Protein AF-A0AAN9AJT4-F1 (afdb_monomer_lite)

Secondary structure (DSSP, 8-state):
----------------------TT-------SBPPP----------GGGGEEEEES--TT--HHHHHHHHTTTS-EEEEEEEEETTTTEEEEEEEEEESSHHHHHHHHHS-TTTSEETTEE-EEEETTGGGS-----PPPPPPP--------------GGGS--HHHHHHHHHTS-HHHHHHHTTT-HHHHHHHHHHHHH--EEE--S-BTTB---HHHHHHHHHHHTT---EEE-GGGGGG--TTHHHHHHHH-TT--EEE-TTS--BHHHHHHHHHH-TT--EEE-TT-TB--HHHHHHHHHH-TT--EEE-TT-TT--STTTTS--

pLDDT: mean 72.83, std 23.42, range [24.55, 97.88]

Foldseek 3Di:
DDDDDDDDDDDDDDDDPDDDDDPPPDDDDDALKDDFDDDDDDDDDDQQLQKKKKAQADFVDGQVLVCVLLVVLAAWRIKHFDAPPLVRTTPRIIMTGHPDSSSLVSVVPDDQVSCDDPNTRMDIDGPPPPPPDDDDDDDDDDDDDDDDDDDDDPPPDPPVPDDDLVSLLVVLVPDAPVVLVVQLVVDPSSVVSSLVNLCQDQEDENPDADPSHACELVNLLVSLQSNQLNYAYYACQVRQVRYAQCNLLSCQVSHLNYAEYENANHCHALVSLLNNLQRNQNHAYYAHELNQHDEPSSVVSNCVRNVNHNYYHHHNHPRHPCPNVPPDD

InterPro domains:
  IPR000504 RNA recognition motif domain [PF00076] (52-109)
  IPR000504 RNA recognition motif domain [PS50102] (50-129)
  IPR000504 RNA recognition motif domain [SM00360] (51-125)
  IPR001810 F-box domain [PF12937] (171-200)
  IPR012677 Nucleotide-binding alpha-beta plait domain superfamily [G3DSA:3.30.70.330] (37-135)
  IPR032675 Leucine-rich repeat domain superfamily [G3DSA:3.80.10.10] (160-328)
  IPR035979 RNA-binding domain superfamily [SSF54928] (34-134)
  IPR036047 F-box-like domain superfamily [SSF81383] (152-201)
  IPR052462 SRA stem-loop-interacting RNA-binding protein/Glycine-rich RNA-binding-like [PTHR48027] (42-151)

Organism: NCBI:txid31220

Sequence (329 aa):
MAATEKEGGLETTQAIYGSSVDPWDHAGGEEGGGQRVESAEDQGDDLSSRKLFVGNIGYRQNWRDLKDFFSKFGKVAYTQVVFDHLKKRSKGFGFVEFAAKEGADKCRIAPPEELVLHGRKLRLNYANESEKSTFKIHPPVPDLSSGKETSDEQTGGDKSAMLTMDEWRIIFSYLTIPELVRVERVCRKWRETALQLWKERRDLTCRGFSFKNLLTDKVLMSLLNRCCGSLRSLNLFTVSQVLTEYSMTIVGHHCPGLVKLDMSGVAATNIGLRDLSSHAKGLKWITLQRCRHVAEKGLWWLFKNCQQLEHVDFAENFAVTGKASLVVF

Radius of gyration: 28.72 Å; chains: 1; bounding box: 67×64×101 Å

Structure (mmCIF, N/CA/C/O backbone):
data_AF-A0AAN9AJT4-F1
#
_entry.id   AF-A0AAN9AJT4-F1
#
loop_
_atom_site.group_PDB
_atom_site.id
_atom_site.type_symbol
_atom_site.label_atom_id
_atom_site.label_alt_id
_atom_site.label_comp_id
_atom_site.label_asym_id
_atom_site.label_entity_id
_atom_site.label_seq_id
_atom_site.pdbx_PDB_ins_code
_atom_site.Cartn_x
_atom_site.Cartn_y
_atom_site.Cartn_z
_atom_site.occupancy
_atom_site.B_iso_or_equiv
_atom_site.auth_seq_id
_atom_site.auth_comp_id
_atom_site.auth_asym_id
_atom_site.auth_atom_id
_atom_site.pdbx_PDB_model_num
ATOM 1 N N . MET A 1 1 ? 6.753 37.216 58.309 1.00 41.81 1 MET A N 1
ATOM 2 C CA . MET A 1 1 ? 7.467 35.942 58.087 1.00 41.81 1 MET A CA 1
ATOM 3 C C . MET A 1 1 ? 7.117 35.463 56.693 1.00 41.81 1 MET A C 1
ATOM 5 O O . MET A 1 1 ? 5.996 35.032 56.473 1.00 41.81 1 MET A O 1
ATOM 9 N N . ALA A 1 2 ? 8.040 35.669 55.758 1.00 36.44 2 ALA A N 1
ATOM 10 C CA . ALA A 1 2 ? 7.965 35.227 54.373 1.00 36.44 2 ALA A CA 1
ATOM 11 C C . ALA A 1 2 ? 8.987 34.096 54.189 1.00 36.44 2 ALA A C 1
ATOM 13 O O . ALA A 1 2 ? 10.103 34.213 54.692 1.00 36.44 2 ALA A O 1
ATOM 14 N N . ALA A 1 3 ? 8.599 33.021 53.506 1.00 35.94 3 ALA A N 1
ATOM 15 C CA . ALA A 1 3 ? 9.469 31.921 53.089 1.00 35.94 3 ALA A CA 1
ATOM 16 C C . ALA A 1 3 ? 8.973 31.473 51.701 1.00 35.94 3 ALA A C 1
ATOM 18 O O . ALA A 1 3 ? 7.901 30.890 51.591 1.00 35.94 3 ALA A O 1
ATOM 19 N N . THR A 1 4 ? 9.500 32.088 50.639 1.00 37.06 4 THR A N 1
ATOM 20 C CA . THR A 1 4 ? 10.541 31.552 49.733 1.00 37.06 4 THR A CA 1
ATOM 21 C C . THR A 1 4 ? 10.060 30.393 48.862 1.00 37.06 4 THR A C 1
ATOM 23 O O . THR A 1 4 ? 10.074 29.235 49.276 1.00 37.06 4 THR A O 1
ATOM 26 N N . GLU A 1 5 ? 9.692 30.755 47.632 1.00 36.09 5 GLU A N 1
ATOM 27 C CA . GLU A 1 5 ? 9.560 29.898 46.454 1.00 36.09 5 GLU A CA 1
ATOM 28 C C . GLU A 1 5 ? 10.899 29.227 46.105 1.00 36.09 5 GLU A C 1
ATOM 30 O O . GLU A 1 5 ? 11.965 29.842 46.204 1.00 36.09 5 GLU A O 1
ATOM 35 N N . LYS A 1 6 ? 10.840 27.971 45.653 1.00 34.19 6 LYS A N 1
ATOM 36 C CA . LYS A 1 6 ? 11.905 27.343 44.868 1.00 34.19 6 LYS A CA 1
ATOM 37 C C . LYS A 1 6 ? 11.306 26.656 43.650 1.00 34.19 6 LYS A C 1
ATOM 39 O O . LYS A 1 6 ? 10.463 25.770 43.773 1.00 34.19 6 LYS A O 1
ATOM 44 N N . GLU A 1 7 ? 11.794 27.099 42.500 1.00 34.22 7 GLU A N 1
ATOM 45 C CA . GLU A 1 7 ? 11.654 26.493 41.184 1.00 34.22 7 GLU A CA 1
ATOM 46 C C . GLU A 1 7 ? 12.205 25.056 41.179 1.00 34.22 7 GLU A C 1
ATOM 48 O O . GLU A 1 7 ? 13.245 24.770 41.778 1.00 34.22 7 GLU A O 1
ATOM 53 N N . GLY A 1 8 ? 11.508 24.160 40.480 1.00 30.12 8 GLY A N 1
ATOM 54 C CA . GLY A 1 8 ? 11.937 22.794 40.182 1.00 30.12 8 GLY A CA 1
ATOM 55 C C . GLY A 1 8 ? 11.871 22.586 38.676 1.00 30.12 8 GLY A C 1
ATOM 56 O O . GLY A 1 8 ? 10.784 22.579 38.103 1.00 30.12 8 GLY A O 1
ATOM 57 N N . GLY A 1 9 ? 13.044 22.513 38.052 1.00 27.70 9 GLY A N 1
ATOM 58 C CA . GLY A 1 9 ? 13.247 22.536 36.610 1.00 27.70 9 GLY A CA 1
ATOM 59 C C . GLY A 1 9 ? 12.881 21.238 35.894 1.00 27.70 9 GLY A C 1
ATOM 60 O O . GLY A 1 9 ? 12.763 20.168 36.489 1.00 27.70 9 GLY A O 1
ATOM 61 N N . LEU A 1 10 ? 12.728 21.374 34.576 1.00 30.64 10 LEU A N 1
ATOM 62 C CA . LEU A 1 10 ? 12.659 20.276 33.623 1.00 30.64 10 LEU A CA 1
ATOM 63 C C . LEU A 1 10 ? 13.942 19.438 33.689 1.00 30.64 10 LEU A C 1
ATOM 65 O O . LEU A 1 10 ? 15.016 19.940 33.365 1.00 30.64 10 LEU A O 1
ATOM 69 N N . GLU A 1 11 ? 13.807 18.147 33.987 1.00 28.52 11 GLU A N 1
ATOM 70 C CA . GLU A 1 11 ? 14.824 17.149 33.664 1.00 28.52 11 GLU A CA 1
ATOM 71 C C . GLU A 1 11 ? 14.338 16.243 32.527 1.00 28.52 11 GLU A C 1
ATOM 73 O O . GLU A 1 11 ? 13.359 15.501 32.606 1.00 28.52 11 GLU A O 1
ATOM 78 N N . THR A 1 12 ? 15.068 16.371 31.425 1.00 30.61 12 THR A N 1
ATOM 79 C CA . THR A 1 12 ? 15.153 15.506 30.254 1.00 30.61 12 THR A CA 1
ATOM 80 C C . THR A 1 12 ? 15.291 14.026 30.611 1.00 30.61 12 THR A C 1
ATOM 82 O O . THR A 1 12 ? 16.282 13.621 31.210 1.00 30.61 12 THR A O 1
ATOM 85 N N . THR A 1 13 ? 14.372 13.195 30.118 1.00 29.19 13 THR A N 1
ATOM 86 C CA . THR A 1 13 ? 14.559 11.740 29.998 1.00 29.19 13 THR A CA 1
ATOM 87 C C . THR A 1 13 ? 14.792 11.368 28.533 1.00 29.19 13 THR A C 1
ATOM 89 O O . THR A 1 13 ? 13.901 10.950 27.798 1.00 29.19 13 THR A O 1
ATOM 92 N N . GLN A 1 14 ? 16.039 11.556 28.098 1.00 27.64 14 GLN A N 1
ATOM 93 C CA . GLN A 1 14 ? 16.658 10.706 27.080 1.00 27.64 14 GLN A CA 1
ATOM 94 C C . GLN A 1 14 ? 17.127 9.404 27.755 1.00 27.64 14 GLN A C 1
ATOM 96 O O . GLN A 1 14 ? 17.499 9.427 28.923 1.00 27.64 14 GLN A O 1
ATOM 101 N N . ALA A 1 15 ? 17.161 8.319 26.972 1.00 28.69 15 ALA A N 1
ATOM 102 C CA . ALA A 1 15 ? 17.673 6.973 27.280 1.00 28.69 15 ALA A CA 1
ATOM 103 C C . ALA A 1 15 ? 16.659 5.924 27.782 1.00 28.69 15 ALA A C 1
ATOM 105 O O . ALA A 1 15 ? 16.678 5.554 28.946 1.00 28.69 15 ALA A O 1
ATOM 106 N N . ILE A 1 16 ? 15.888 5.335 26.853 1.00 27.61 16 ILE A N 1
ATOM 107 C CA . ILE A 1 16 ? 15.613 3.881 26.834 1.00 27.61 16 ILE A CA 1
ATOM 108 C C . ILE A 1 16 ? 15.574 3.412 25.363 1.00 27.61 16 ILE A C 1
ATOM 110 O O . ILE A 1 16 ? 14.516 3.289 24.757 1.00 27.61 16 ILE A O 1
ATOM 114 N N . TYR A 1 17 ? 16.745 3.178 24.768 1.00 25.83 17 TYR A N 1
ATOM 115 C CA . TYR A 1 17 ? 16.919 2.2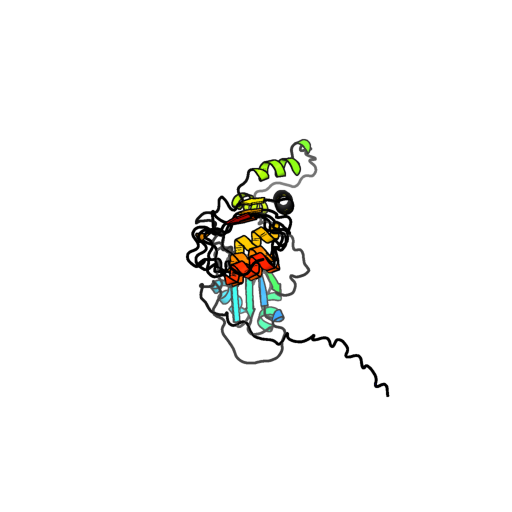47 23.644 1.00 25.83 17 TYR A CA 1
ATOM 116 C C . TYR A 1 17 ? 18.056 1.307 24.043 1.00 25.83 17 TYR A C 1
ATOM 118 O O . TYR A 1 17 ? 19.226 1.540 23.750 1.00 25.83 17 TYR A O 1
ATOM 126 N N . GLY A 1 18 ? 17.695 0.289 24.823 1.00 24.55 18 GLY A N 1
ATOM 127 C CA . GLY A 1 18 ? 18.547 -0.848 25.133 1.00 24.55 18 GLY A CA 1
ATOM 128 C C . GLY A 1 18 ? 18.237 -1.980 24.163 1.00 24.55 18 GLY A C 1
ATOM 129 O O . GLY A 1 18 ? 17.088 -2.397 24.051 1.00 24.55 18 GLY A O 1
ATOM 130 N N . SER A 1 19 ? 19.276 -2.430 23.464 1.00 33.03 19 SER A N 1
ATOM 131 C CA . SER A 1 19 ? 19.373 -3.665 22.681 1.00 33.03 19 SER A CA 1
ATOM 132 C C . SER A 1 19 ? 18.453 -4.787 23.185 1.00 33.03 19 SER A C 1
ATOM 134 O O . SER A 1 19 ? 18.701 -5.361 24.246 1.00 33.03 19 SER A O 1
ATOM 136 N N . SER A 1 20 ? 17.441 -5.151 22.395 1.00 26.20 20 SER A N 1
ATOM 137 C CA . SER A 1 20 ? 16.697 -6.397 22.559 1.00 26.20 20 SER A CA 1
ATOM 138 C C . SER A 1 20 ? 16.475 -7.021 21.186 1.00 26.20 20 SER A C 1
ATOM 140 O O . SER A 1 20 ? 15.989 -6.380 20.261 1.00 26.20 20 SER A O 1
ATOM 142 N N . VAL A 1 21 ? 16.953 -8.250 21.077 1.00 29.67 21 VAL A N 1
ATOM 143 C CA . VAL A 1 21 ? 16.944 -9.140 19.920 1.00 29.67 21 VAL A CA 1
ATOM 144 C C . VAL A 1 21 ? 15.495 -9.464 19.541 1.00 29.67 21 VAL A C 1
ATOM 146 O O . VAL A 1 21 ? 14.728 -9.899 20.399 1.00 29.67 21 VAL A O 1
ATOM 149 N N . ASP A 1 22 ? 15.119 -9.254 18.277 1.00 27.53 22 ASP A N 1
ATOM 150 C CA . ASP A 1 22 ? 13.767 -9.520 17.771 1.00 27.53 22 ASP A CA 1
ATOM 151 C C . ASP A 1 22 ? 13.456 -11.042 17.743 1.00 27.53 22 ASP A C 1
ATOM 153 O O . ASP A 1 22 ? 14.153 -11.789 17.054 1.00 27.53 22 ASP A O 1
ATOM 157 N N . PRO A 1 23 ? 12.404 -11.540 18.430 1.00 28.39 23 PRO A N 1
ATOM 158 C CA . PRO A 1 23 ? 12.129 -12.982 18.583 1.00 28.39 23 PRO A CA 1
ATOM 159 C C . PRO A 1 23 ? 11.446 -13.713 17.403 1.00 28.39 23 PRO A C 1
ATOM 161 O O . PRO A 1 23 ? 10.742 -14.693 17.640 1.00 28.39 23 PRO A O 1
ATOM 164 N N . TRP A 1 24 ? 11.601 -13.276 16.147 1.00 32.53 24 TRP A N 1
ATOM 165 C CA . TRP A 1 24 ? 10.845 -13.851 15.008 1.00 32.53 24 TRP A CA 1
ATOM 166 C C . TRP A 1 24 ? 11.691 -14.402 13.859 1.00 32.53 24 TRP A C 1
ATOM 168 O O . TRP A 1 24 ? 11.183 -14.612 12.754 1.00 32.53 24 TRP A O 1
ATOM 178 N N . ASP A 1 25 ? 12.944 -14.751 14.129 1.00 29.27 25 ASP A N 1
ATOM 179 C CA . ASP A 1 25 ? 13.595 -15.779 13.331 1.00 29.27 25 ASP A CA 1
ATOM 180 C C . ASP A 1 25 ? 12.980 -17.129 13.722 1.00 29.27 25 ASP A C 1
ATOM 182 O O . ASP A 1 25 ? 13.339 -17.694 14.747 1.00 29.27 25 ASP A O 1
ATOM 186 N N . HIS A 1 26 ? 12.046 -17.618 12.895 1.00 32.62 26 HIS A N 1
ATOM 187 C CA . HIS A 1 26 ? 11.813 -19.025 12.499 1.00 32.62 26 HIS A CA 1
ATOM 188 C C . HIS A 1 26 ? 10.322 -19.303 12.231 1.00 32.62 26 HIS A C 1
ATOM 190 O O . HIS A 1 26 ? 9.587 -19.771 13.096 1.00 32.62 26 HIS A O 1
ATOM 196 N N . ALA A 1 27 ? 9.890 -19.100 10.980 1.00 27.09 27 ALA A N 1
ATOM 197 C CA . ALA A 1 27 ? 8.729 -19.796 10.413 1.00 27.09 27 ALA A CA 1
ATOM 198 C C . ALA A 1 27 ? 8.835 -19.924 8.876 1.00 27.09 27 ALA A C 1
ATOM 200 O O . ALA A 1 27 ? 8.221 -19.182 8.116 1.00 27.09 27 ALA A O 1
ATOM 201 N N . GLY A 1 28 ? 9.679 -20.872 8.455 1.00 29.39 28 GLY A N 1
ATOM 202 C CA . GLY A 1 28 ? 9.520 -21.791 7.317 1.00 29.39 28 GLY A CA 1
ATOM 203 C C . GLY A 1 28 ? 8.945 -21.311 5.977 1.00 29.39 28 GLY A C 1
ATOM 204 O O . GLY A 1 28 ? 7.737 -21.335 5.761 1.00 29.39 28 GLY A O 1
ATOM 205 N N . GLY A 1 29 ? 9.836 -21.103 5.004 1.00 26.70 29 GLY A N 1
ATOM 206 C CA . GLY A 1 29 ? 9.567 -21.300 3.578 1.00 26.70 29 GLY A CA 1
ATOM 207 C C . GLY A 1 29 ? 10.873 -21.674 2.881 1.00 26.70 29 GLY A C 1
ATOM 208 O O . GLY A 1 29 ? 11.806 -20.884 2.917 1.00 26.70 29 GLY A O 1
ATOM 209 N N . GLU A 1 30 ? 10.968 -22.885 2.324 1.00 34.78 30 GLU A N 1
ATOM 210 C CA . GLU A 1 30 ? 12.201 -23.485 1.787 1.00 34.78 30 GLU A CA 1
ATOM 211 C C . GLU A 1 30 ? 12.974 -22.540 0.847 1.00 34.78 30 GLU A C 1
ATOM 213 O O . GLU A 1 30 ? 12.620 -22.330 -0.318 1.00 34.78 30 GLU A O 1
ATOM 218 N N . GLU A 1 31 ? 14.054 -21.962 1.371 1.00 37.94 31 GLU A N 1
ATOM 219 C CA . GLU A 1 31 ? 14.975 -21.113 0.631 1.00 37.94 31 GLU A CA 1
ATOM 220 C C . GLU A 1 31 ? 15.926 -21.970 -0.210 1.00 37.94 31 GLU A C 1
ATOM 222 O O . GLU A 1 31 ? 16.517 -22.938 0.263 1.00 37.94 31 GLU A O 1
ATOM 227 N N . GLY A 1 32 ? 16.141 -21.581 -1.469 1.00 45.41 32 GLY A N 1
ATOM 228 C CA . GLY A 1 32 ? 17.133 -22.183 -2.370 1.00 45.41 32 GLY A CA 1
ATOM 229 C C . GLY A 1 32 ? 18.590 -21.855 -2.008 1.00 45.41 32 GLY A C 1
ATOM 230 O O . GLY A 1 32 ? 19.392 -21.605 -2.910 1.00 45.41 32 GLY A O 1
ATOM 231 N N . GLY A 1 33 ? 18.916 -21.801 -0.715 1.00 45.75 33 GLY A N 1
ATOM 232 C CA . GLY A 1 33 ? 20.265 -21.662 -0.175 1.00 45.75 33 GLY A CA 1
ATOM 233 C C . GLY A 1 33 ? 20.829 -23.019 0.246 1.00 45.75 33 GLY A C 1
ATOM 234 O O . GLY A 1 33 ? 20.095 -23.906 0.678 1.00 45.75 33 GLY A O 1
ATOM 235 N N . GLY A 1 34 ? 22.140 -23.205 0.099 1.00 50.44 34 GLY A N 1
ATOM 236 C CA . GLY A 1 34 ? 22.805 -24.389 0.640 1.00 50.44 34 GLY A CA 1
ATOM 237 C C . GLY A 1 34 ? 22.852 -24.357 2.168 1.00 50.44 34 GLY A C 1
ATOM 238 O O . GLY A 1 34 ? 23.024 -23.293 2.759 1.00 50.44 34 GLY A O 1
ATOM 239 N N . GLN A 1 35 ? 22.736 -25.522 2.807 1.00 45.81 35 GLN A N 1
ATOM 240 C CA . GLN A 1 35 ? 22.856 -25.664 4.261 1.00 45.81 35 GLN A CA 1
ATOM 241 C C . GLN A 1 35 ? 24.218 -25.130 4.737 1.00 45.81 35 GLN A C 1
ATOM 243 O O . GLN A 1 35 ? 25.265 -25.580 4.256 1.00 45.81 35 GLN A O 1
ATOM 248 N N . ARG A 1 36 ? 24.186 -24.148 5.648 1.00 51.38 36 ARG A N 1
ATOM 249 C CA . ARG A 1 36 ? 25.376 -23.524 6.237 1.00 51.38 36 ARG A CA 1
ATOM 250 C C . ARG A 1 36 ? 26.092 -24.560 7.095 1.00 51.38 36 ARG A C 1
ATOM 252 O O . ARG A 1 36 ? 25.504 -25.104 8.024 1.00 51.38 36 ARG A O 1
ATOM 259 N N . VAL A 1 37 ? 27.342 -24.859 6.756 1.00 51.50 37 VAL A N 1
ATOM 260 C CA . VAL A 1 37 ? 28.162 -25.791 7.537 1.00 51.50 37 VAL A CA 1
ATOM 261 C C . VAL A 1 37 ? 28.969 -24.965 8.526 1.00 51.50 37 VAL A C 1
ATOM 263 O O . VAL A 1 37 ? 29.890 -24.253 8.128 1.00 51.50 37 VAL A O 1
ATOM 266 N N . GLU A 1 38 ? 28.610 -25.034 9.804 1.00 41.69 38 GLU A N 1
ATOM 267 C CA . GLU A 1 38 ? 29.399 -24.424 10.871 1.00 41.69 38 GLU A CA 1
ATOM 268 C C . GLU A 1 38 ? 30.729 -25.173 10.992 1.00 41.69 38 GLU A C 1
ATOM 270 O O . GLU A 1 38 ? 30.787 -26.401 11.055 1.00 41.69 38 GLU A O 1
ATOM 275 N N . SER A 1 39 ? 31.833 -24.440 10.927 1.00 41.28 39 SER A N 1
ATOM 276 C CA . SER A 1 39 ? 33.156 -24.948 11.273 1.00 41.28 39 SER A CA 1
ATOM 277 C C . SER A 1 39 ? 33.729 -24.006 12.312 1.00 41.28 39 SER A C 1
ATOM 279 O O . SER A 1 39 ? 33.694 -22.792 12.124 1.00 41.28 39 SER A O 1
ATOM 281 N N . ALA A 1 40 ? 34.159 -24.600 13.420 1.00 43.78 40 ALA A N 1
ATOM 282 C CA . ALA A 1 40 ? 34.750 -23.924 14.556 1.00 43.78 40 ALA A CA 1
ATOM 283 C C . ALA A 1 40 ? 36.145 -23.378 14.216 1.00 43.78 40 ALA A C 1
ATOM 285 O O . ALA A 1 40 ? 36.814 -23.913 13.332 1.00 43.78 40 ALA A O 1
ATOM 286 N N . GLU A 1 41 ? 36.535 -22.366 14.995 1.00 37.09 41 GLU A N 1
ATOM 287 C CA . GLU A 1 41 ? 37.819 -21.648 15.023 1.00 37.09 41 GLU A CA 1
ATOM 288 C C . GLU A 1 41 ? 37.932 -20.429 14.084 1.00 37.09 41 GLU A C 1
ATOM 290 O O . GLU A 1 41 ? 38.291 -20.510 12.916 1.00 37.09 41 GLU A O 1
ATOM 295 N N . ASP A 1 42 ? 37.630 -19.268 14.675 1.00 36.69 42 ASP A N 1
ATOM 296 C CA . ASP A 1 42 ? 38.617 -18.227 15.009 1.00 36.69 42 ASP A CA 1
ATOM 297 C C . ASP A 1 42 ? 38.327 -16.797 14.507 1.00 36.69 42 ASP A C 1
ATOM 299 O O . ASP A 1 42 ? 37.857 -16.550 13.398 1.00 36.69 42 ASP A O 1
ATOM 303 N N . GLN A 1 43 ? 38.584 -15.893 15.456 1.00 39.97 43 GLN A N 1
ATOM 304 C CA . GLN A 1 43 ? 38.884 -14.464 15.421 1.00 39.97 43 GLN A CA 1
ATOM 305 C C . GLN A 1 43 ? 38.372 -13.588 14.269 1.00 39.97 43 GLN A C 1
ATOM 307 O O . GLN A 1 43 ? 38.784 -13.691 13.123 1.00 39.97 43 GLN A O 1
ATOM 312 N N . GLY A 1 44 ? 37.554 -12.600 14.652 1.00 44.28 44 GLY A N 1
ATOM 313 C CA . GLY A 1 44 ? 37.895 -11.178 14.483 1.00 44.28 44 GLY A CA 1
ATOM 314 C C . GLY A 1 44 ? 38.031 -10.580 13.081 1.00 44.28 44 GLY A C 1
ATOM 315 O O . GLY A 1 44 ? 38.214 -9.371 12.994 1.00 44.28 44 GLY A O 1
ATOM 316 N N . ASP A 1 45 ? 37.895 -11.360 12.013 1.00 43.38 45 ASP A N 1
ATOM 317 C CA . ASP A 1 45 ? 38.152 -10.889 10.659 1.00 43.38 45 ASP A CA 1
ATOM 318 C C . ASP A 1 45 ? 36.856 -10.634 9.888 1.00 43.38 45 ASP A C 1
ATOM 320 O O . ASP A 1 45 ? 35.984 -11.499 9.720 1.00 43.38 45 ASP A O 1
ATOM 324 N N . ASP A 1 46 ? 36.775 -9.393 9.409 1.00 54.03 46 ASP A N 1
ATOM 325 C CA . ASP A 1 46 ? 35.772 -8.812 8.528 1.00 54.03 46 ASP A CA 1
ATOM 326 C C . ASP A 1 46 ? 35.069 -9.862 7.643 1.00 54.03 46 ASP A C 1
ATOM 328 O O . ASP A 1 46 ? 35.635 -10.389 6.674 1.00 54.03 46 ASP A O 1
ATOM 332 N N . LEU A 1 47 ? 33.805 -10.156 7.987 1.00 54.81 47 LEU A N 1
ATOM 333 C CA . LEU A 1 47 ? 32.887 -11.036 7.249 1.00 54.81 47 LEU A CA 1
ATOM 334 C C . LEU A 1 47 ? 32.823 -10.685 5.749 1.00 54.81 47 LEU A C 1
ATOM 336 O O . LEU A 1 47 ? 32.472 -11.540 4.936 1.00 54.81 47 LEU A O 1
ATOM 340 N N . SER A 1 48 ? 33.209 -9.463 5.361 1.00 59.19 48 SER A N 1
ATOM 341 C CA . SER A 1 48 ? 33.247 -9.028 3.967 1.00 59.19 48 SER A CA 1
ATOM 342 C C . SER A 1 48 ? 34.285 -9.723 3.092 1.00 59.19 48 SER A C 1
ATOM 344 O O . SER A 1 48 ? 34.060 -9.922 1.896 1.00 59.19 48 SER A O 1
ATOM 346 N N . SER A 1 49 ? 35.418 -10.114 3.676 1.00 64.44 49 SER A N 1
ATOM 347 C CA . SER A 1 49 ? 36.585 -10.575 2.918 1.00 64.44 49 SER A CA 1
ATOM 348 C C . SER A 1 49 ? 36.467 -12.027 2.443 1.00 64.44 49 SER A C 1
ATOM 350 O O . SER A 1 49 ? 37.225 -12.470 1.583 1.00 64.44 49 SER A O 1
ATOM 352 N N . ARG A 1 50 ? 35.480 -12.762 2.970 1.00 75.81 50 ARG A N 1
ATOM 353 C CA . ARG A 1 50 ? 35.221 -14.183 2.683 1.00 75.81 50 ARG A CA 1
ATOM 354 C C . ARG A 1 50 ? 34.099 -14.414 1.670 1.00 75.81 50 ARG A C 1
ATOM 356 O O . ARG A 1 50 ? 33.911 -15.546 1.218 1.00 75.81 50 ARG A O 1
ATOM 363 N N . LYS A 1 51 ? 33.353 -13.362 1.311 1.00 81.88 51 LYS A N 1
ATOM 364 C CA . LYS A 1 51 ? 32.161 -13.440 0.460 1.00 81.88 51 LYS A CA 1
ATOM 365 C C . LYS A 1 51 ? 32.417 -12.846 -0.923 1.00 81.88 51 LYS A C 1
ATOM 367 O O . LYS A 1 51 ? 32.724 -11.664 -1.075 1.00 81.88 51 LYS A O 1
ATOM 372 N N . LEU A 1 52 ? 32.206 -13.665 -1.945 1.00 82.19 52 LEU A N 1
ATOM 373 C CA . LEU A 1 52 ? 32.323 -13.294 -3.348 1.00 82.19 52 LEU A CA 1
ATOM 374 C C . LEU A 1 52 ? 30.952 -13.210 -4.020 1.00 82.19 52 LEU A C 1
ATOM 376 O O . LEU A 1 52 ? 30.084 -14.067 -3.843 1.00 82.19 52 LEU A O 1
ATOM 380 N N . PHE A 1 53 ? 30.786 -12.182 -4.844 1.00 83.19 53 PHE A N 1
ATOM 381 C CA . PHE A 1 53 ? 29.753 -12.096 -5.863 1.00 83.19 53 PHE A CA 1
ATOM 382 C C . PHE A 1 53 ? 30.196 -12.876 -7.102 1.00 83.19 53 PHE A C 1
ATOM 384 O O . PHE A 1 53 ? 31.288 -12.649 -7.619 1.00 83.19 53 PHE A O 1
ATOM 391 N N . VAL A 1 54 ? 29.324 -13.749 -7.604 1.00 82.06 54 VAL A N 1
ATOM 392 C CA . VAL A 1 54 ? 29.543 -14.565 -8.801 1.00 82.06 54 VAL A CA 1
ATOM 393 C C . VAL A 1 54 ? 28.504 -14.196 -9.857 1.00 82.06 54 VAL A C 1
ATOM 395 O O . VAL A 1 54 ? 27.315 -14.450 -9.687 1.00 82.06 54 VAL A O 1
ATOM 398 N N . GLY A 1 55 ? 28.938 -13.600 -10.964 1.00 78.19 55 GLY A N 1
ATOM 399 C CA . GLY A 1 55 ? 28.105 -13.219 -12.105 1.00 78.19 55 GLY A CA 1
ATOM 400 C C . GLY A 1 55 ? 28.306 -14.112 -13.332 1.00 78.19 55 GLY A C 1
ATOM 401 O O . GLY A 1 55 ? 29.277 -14.860 -13.423 1.00 78.19 55 GLY A O 1
ATOM 402 N N . ASN A 1 56 ? 27.398 -13.984 -14.306 1.00 77.81 56 ASN A N 1
ATOM 403 C CA . ASN A 1 56 ? 27.369 -14.764 -15.555 1.00 77.81 56 ASN A CA 1
ATOM 404 C C . ASN A 1 56 ? 27.176 -16.280 -15.348 1.00 77.81 56 ASN A C 1
ATOM 406 O O . ASN A 1 56 ? 27.635 -17.111 -16.134 1.00 77.81 56 ASN A O 1
ATOM 410 N N . ILE A 1 57 ? 26.458 -16.633 -14.284 1.00 83.25 57 ILE A N 1
ATOM 411 C CA . ILE A 1 57 ? 26.012 -17.997 -14.020 1.00 83.25 57 ILE A CA 1
ATOM 412 C C . ILE A 1 57 ? 24.911 -18.334 -15.030 1.00 83.25 57 ILE A C 1
ATOM 414 O O . ILE A 1 57 ? 24.052 -17.505 -15.343 1.00 83.25 57 ILE A O 1
ATOM 418 N N . GLY A 1 58 ? 24.913 -19.554 -15.561 1.00 72.62 58 GLY A N 1
ATOM 419 C CA . GLY A 1 58 ? 23.829 -19.981 -16.434 1.00 72.62 58 GLY A CA 1
ATOM 420 C C . GLY A 1 58 ? 22.480 -20.056 -15.702 1.00 72.62 58 GLY A C 1
ATOM 421 O O . GLY A 1 58 ? 22.381 -20.204 -14.487 1.00 72.62 58 GLY A O 1
ATOM 422 N N . TYR A 1 59 ? 21.397 -19.970 -16.468 1.00 71.75 59 TYR A N 1
ATOM 423 C CA . TYR A 1 59 ? 20.043 -19.912 -15.913 1.00 71.75 59 TYR A CA 1
ATOM 424 C C . TYR A 1 59 ? 19.528 -21.219 -15.298 1.00 71.75 59 TYR A C 1
ATOM 426 O O . TYR A 1 59 ? 18.492 -21.192 -14.637 1.00 71.75 59 TYR A O 1
ATOM 434 N N . ARG A 1 60 ? 20.200 -22.344 -15.570 1.00 71.00 60 ARG A N 1
ATOM 435 C CA . ARG A 1 60 ? 19.826 -23.688 -15.103 1.00 71.00 60 ARG A CA 1
ATOM 436 C C . ARG A 1 60 ? 20.644 -24.139 -13.889 1.00 71.00 60 ARG A C 1
ATOM 438 O O . ARG A 1 60 ? 20.404 -25.231 -13.398 1.00 71.00 60 ARG A O 1
ATOM 445 N N . GLN A 1 61 ? 21.611 -23.328 -13.471 1.00 74.62 61 GLN A N 1
ATOM 446 C CA . GLN A 1 61 ? 22.580 -23.665 -12.445 1.00 74.62 61 GLN A CA 1
ATOM 447 C C . GLN A 1 61 ? 22.060 -23.259 -11.072 1.00 74.62 61 GLN A C 1
ATOM 449 O O . GLN A 1 61 ? 21.492 -22.175 -10.890 1.00 74.62 61 GLN A O 1
ATOM 454 N N . ASN A 1 62 ? 22.303 -24.137 -10.110 1.00 74.94 62 ASN A N 1
ATOM 455 C CA . ASN A 1 62 ? 21.782 -24.051 -8.760 1.00 74.94 62 ASN A CA 1
ATOM 456 C C . ASN A 1 62 ? 22.926 -23.806 -7.768 1.00 74.94 62 ASN A C 1
ATOM 458 O O . ASN A 1 62 ? 24.106 -23.852 -8.112 1.00 74.94 62 ASN A O 1
ATOM 462 N N . TRP A 1 63 ? 22.579 -23.568 -6.503 1.00 78.19 63 TRP A N 1
ATOM 463 C CA . TRP A 1 63 ? 23.570 -23.391 -5.438 1.00 78.19 63 TRP A CA 1
ATOM 464 C C . TRP A 1 63 ? 24.510 -24.603 -5.296 1.00 78.19 63 TRP A C 1
ATOM 466 O O . TRP A 1 63 ? 25.681 -24.421 -4.984 1.00 78.19 63 TRP A O 1
ATOM 476 N N . ARG A 1 64 ? 24.024 -25.822 -5.589 1.00 80.12 64 ARG A N 1
ATOM 477 C CA . ARG A 1 64 ? 24.826 -27.059 -5.574 1.00 80.12 64 ARG A CA 1
ATOM 478 C C . ARG A 1 64 ? 25.952 -27.016 -6.605 1.00 80.12 64 ARG A C 1
ATOM 480 O O . ARG A 1 64 ? 27.101 -27.201 -6.234 1.00 80.12 64 ARG A O 1
ATOM 487 N N . ASP A 1 65 ? 25.639 -26.639 -7.844 1.00 79.69 65 ASP A N 1
ATOM 488 C CA . ASP A 1 65 ? 26.632 -26.542 -8.923 1.00 79.69 65 ASP A CA 1
ATOM 489 C C . ASP A 1 65 ? 27.710 -25.499 -8.603 1.00 79.69 65 ASP A C 1
ATOM 491 O O . ASP A 1 65 ? 28.887 -25.686 -8.905 1.00 79.69 65 ASP A O 1
ATOM 495 N N . LEU A 1 66 ? 27.315 -24.395 -7.955 1.00 81.50 66 LEU A N 1
ATOM 496 C CA . LEU A 1 66 ? 28.260 -23.398 -7.456 1.00 81.50 66 LEU A CA 1
ATOM 497 C C . LEU A 1 66 ? 29.129 -23.975 -6.338 1.00 81.50 66 LEU A C 1
ATOM 499 O O . LEU A 1 66 ? 30.346 -23.828 -6.379 1.00 81.50 66 LEU A O 1
ATOM 503 N N . LYS A 1 67 ? 28.529 -24.637 -5.347 1.00 82.06 67 LYS A N 1
ATOM 504 C CA . LYS A 1 67 ? 29.267 -25.230 -4.230 1.00 82.06 67 LYS A CA 1
ATOM 505 C C . LYS A 1 67 ? 30.301 -26.237 -4.726 1.00 82.06 67 LYS A C 1
ATOM 507 O O . LYS A 1 67 ? 31.454 -26.160 -4.306 1.00 82.06 67 LYS A O 1
ATOM 512 N N . ASP A 1 68 ? 29.923 -27.113 -5.647 1.00 80.19 68 ASP A N 1
ATOM 513 C CA . ASP A 1 68 ? 30.809 -28.138 -6.200 1.00 80.19 68 ASP A CA 1
ATOM 514 C C . ASP A 1 68 ? 31.936 -27.509 -7.030 1.00 80.19 68 ASP A C 1
ATOM 516 O O . ASP A 1 68 ? 33.104 -27.862 -6.870 1.00 80.19 68 ASP A O 1
ATOM 520 N N . PHE A 1 69 ? 31.618 -26.499 -7.848 1.00 81.00 69 PHE A N 1
ATOM 521 C CA . PHE A 1 69 ? 32.618 -25.790 -8.643 1.00 81.00 69 PHE A CA 1
ATOM 522 C C . PHE A 1 69 ? 33.622 -25.009 -7.790 1.00 81.00 69 PHE A C 1
ATOM 524 O O . PHE A 1 69 ? 34.810 -25.008 -8.102 1.00 81.00 69 PHE A O 1
ATOM 531 N N . PHE A 1 70 ? 33.170 -24.335 -6.731 1.00 82.44 70 PHE A N 1
ATOM 532 C CA . PHE A 1 70 ? 34.032 -23.511 -5.879 1.00 82.44 70 PHE A CA 1
ATOM 533 C C . PHE A 1 70 ? 34.762 -24.305 -4.792 1.00 82.44 70 PHE A C 1
ATOM 535 O O . PHE A 1 70 ? 35.780 -23.833 -4.288 1.00 82.44 70 PHE A O 1
ATOM 542 N N . SER A 1 71 ? 34.334 -25.538 -4.501 1.00 79.25 71 SER A N 1
ATOM 543 C CA . SER A 1 71 ? 35.042 -26.430 -3.571 1.00 79.25 71 SER A CA 1
ATOM 544 C C . SER A 1 71 ? 36.472 -26.760 -4.020 1.00 79.25 71 SER A C 1
ATOM 546 O O . SER A 1 71 ? 37.308 -27.081 -3.179 1.00 79.25 71 SER A O 1
ATOM 548 N N . LYS A 1 72 ? 36.800 -26.608 -5.315 1.00 79.69 72 LYS A N 1
ATOM 549 C CA . LYS A 1 72 ? 38.171 -26.779 -5.835 1.00 79.69 72 LYS A CA 1
ATOM 550 C C . LYS A 1 72 ? 39.158 -25.704 -5.359 1.00 79.69 72 LYS A C 1
ATOM 552 O O . LYS A 1 72 ? 40.361 -25.935 -5.378 1.00 79.69 72 LYS A O 1
ATOM 557 N N . PHE A 1 73 ? 38.661 -24.541 -4.933 1.00 76.94 73 PHE A N 1
ATOM 558 C CA . PHE A 1 73 ? 39.484 -23.410 -4.488 1.00 76.94 73 PHE A CA 1
ATOM 559 C C . PHE A 1 73 ? 39.554 -23.272 -2.959 1.00 76.94 73 PHE A C 1
ATOM 561 O O . PHE A 1 73 ? 40.418 -22.563 -2.442 1.00 76.94 73 PHE A O 1
ATOM 568 N N . GLY A 1 74 ? 38.666 -23.947 -2.225 1.00 79.06 74 GLY A N 1
ATOM 569 C CA . GLY A 1 74 ? 38.640 -23.945 -0.766 1.00 79.06 74 GLY A CA 1
ATOM 570 C C . GLY A 1 74 ? 37.319 -24.459 -0.198 1.00 79.06 74 GLY A C 1
ATOM 571 O O . GLY A 1 74 ? 36.347 -24.663 -0.923 1.00 79.06 74 GLY A O 1
ATOM 572 N N . LYS A 1 75 ? 37.261 -24.648 1.126 1.00 79.19 75 LYS A N 1
ATOM 573 C CA . LYS A 1 75 ? 36.040 -25.089 1.816 1.00 79.19 75 LYS A CA 1
ATOM 574 C C . LYS A 1 75 ? 34.962 -24.004 1.723 1.00 79.19 75 LYS A C 1
ATOM 576 O O . LYS A 1 75 ? 35.118 -22.918 2.283 1.00 79.19 75 LYS A O 1
ATOM 581 N N . VAL A 1 76 ? 33.868 -24.307 1.030 1.00 83.56 76 VAL A N 1
ATOM 582 C CA . VAL A 1 76 ? 32.736 -23.389 0.848 1.00 83.56 76 VAL A CA 1
ATOM 583 C C . VAL A 1 76 ? 31.781 -23.500 2.039 1.00 83.56 76 VAL A C 1
ATOM 585 O O . VAL A 1 76 ? 31.222 -24.569 2.292 1.00 83.56 76 VAL A O 1
ATOM 588 N N . ALA A 1 77 ? 31.591 -22.396 2.761 1.00 76.62 77 ALA A N 1
ATOM 589 C CA . ALA A 1 77 ? 30.720 -22.307 3.931 1.00 76.62 77 ALA A CA 1
ATOM 590 C C . ALA A 1 77 ? 29.251 -22.098 3.536 1.00 76.62 77 ALA A C 1
ATOM 592 O O . ALA A 1 77 ? 28.355 -22.711 4.123 1.00 76.62 77 ALA A O 1
ATOM 593 N N . TYR A 1 78 ? 29.002 -21.269 2.517 1.00 77.62 78 TYR A N 1
ATOM 594 C CA . TYR A 1 78 ? 27.652 -20.953 2.057 1.00 77.62 78 TYR A CA 1
ATOM 595 C C . TYR A 1 78 ? 27.613 -20.600 0.565 1.00 77.62 78 TYR A C 1
ATOM 597 O O . TYR A 1 78 ? 28.541 -20.011 0.014 1.00 77.62 78 TYR A O 1
ATOM 605 N N . THR A 1 79 ? 26.517 -20.966 -0.103 1.00 80.19 79 THR A N 1
ATOM 606 C CA . THR A 1 79 ? 26.252 -20.589 -1.499 1.00 80.19 79 THR A CA 1
ATOM 607 C C . THR A 1 79 ? 24.792 -20.221 -1.679 1.00 80.19 79 THR A C 1
ATOM 609 O O . THR A 1 79 ? 23.897 -20.889 -1.154 1.00 80.19 79 THR A O 1
ATOM 612 N N . GLN A 1 80 ? 24.553 -19.179 -2.468 1.00 80.12 80 GLN A N 1
ATOM 613 C CA . GLN A 1 80 ? 23.217 -18.708 -2.796 1.00 80.12 80 GLN A CA 1
ATOM 614 C C . GLN A 1 80 ? 23.163 -18.297 -4.260 1.00 80.12 80 GLN A C 1
ATOM 616 O O . GLN A 1 80 ? 23.935 -17.453 -4.705 1.00 80.12 80 GLN A O 1
ATOM 621 N N . VAL A 1 81 ? 22.220 -18.852 -5.014 1.00 81.12 81 VAL A N 1
ATOM 622 C CA . VAL A 1 81 ? 21.896 -18.354 -6.356 1.00 81.12 81 VAL A CA 1
ATOM 623 C C . VAL A 1 81 ? 20.668 -17.468 -6.236 1.00 81.12 81 VAL A C 1
ATOM 625 O O . VAL A 1 81 ? 19.677 -17.854 -5.621 1.00 81.12 81 VAL A O 1
ATOM 628 N N . VAL A 1 82 ? 20.721 -16.267 -6.811 1.00 76.12 82 VAL A N 1
ATOM 629 C CA . VAL A 1 82 ? 19.591 -15.341 -6.734 1.00 76.12 82 VAL A CA 1
ATOM 630 C C . VAL A 1 82 ? 18.592 -15.679 -7.831 1.00 76.12 82 VAL A C 1
ATOM 632 O O . VAL A 1 82 ? 18.872 -15.534 -9.023 1.00 76.12 82 VAL A O 1
ATOM 635 N N . PHE A 1 83 ? 17.396 -16.100 -7.428 1.00 65.88 83 PHE A N 1
ATOM 636 C CA . PHE A 1 83 ? 16.301 -16.398 -8.344 1.00 65.88 83 PHE A CA 1
ATOM 637 C C . PHE A 1 83 ? 15.370 -15.195 -8.518 1.00 65.88 83 PHE A C 1
ATOM 639 O O . PHE A 1 83 ? 15.090 -14.434 -7.593 1.00 65.88 83 PHE A O 1
ATOM 646 N N . ASP A 1 84 ? 14.869 -15.004 -9.738 1.00 63.00 84 ASP A N 1
ATOM 647 C CA . ASP A 1 84 ? 13.705 -14.159 -9.973 1.00 63.00 84 ASP A CA 1
ATOM 648 C C . ASP A 1 84 ? 12.452 -14.982 -9.651 1.00 63.00 84 ASP A C 1
ATOM 650 O O . ASP A 1 84 ? 11.958 -15.747 -10.486 1.00 63.00 84 ASP A O 1
ATOM 654 N N . HIS A 1 85 ? 11.950 -14.832 -8.423 1.00 56.78 85 HIS A N 1
ATOM 655 C CA . HIS A 1 85 ? 10.763 -15.534 -7.922 1.00 56.78 85 HIS A CA 1
ATOM 656 C C . HIS A 1 85 ? 9.499 -15.264 -8.759 1.00 56.78 85 HIS A C 1
ATOM 658 O O . HIS A 1 85 ? 8.569 -16.065 -8.729 1.00 56.78 85 HIS A O 1
ATOM 664 N N . LEU A 1 86 ? 9.474 -14.191 -9.562 1.00 48.31 86 LEU A N 1
ATOM 665 C CA . LEU A 1 86 ? 8.357 -13.880 -10.459 1.00 48.31 86 LEU A CA 1
ATOM 666 C C . LEU A 1 86 ? 8.418 -14.674 -11.771 1.00 48.31 86 LEU A C 1
ATOM 668 O O . LEU A 1 86 ? 7.382 -14.963 -12.362 1.00 48.31 86 LEU A O 1
ATOM 672 N N . LYS A 1 87 ? 9.624 -15.020 -12.239 1.00 51.81 87 LYS A N 1
ATOM 673 C CA . LYS A 1 87 ? 9.849 -15.737 -13.509 1.00 51.81 87 LYS A CA 1
ATOM 674 C C . LYS A 1 87 ? 10.254 -17.202 -13.316 1.00 51.81 87 LYS A C 1
ATOM 676 O O . LYS A 1 87 ? 10.488 -17.884 -14.310 1.00 51.81 87 LYS A O 1
ATOM 681 N N . LYS A 1 88 ? 10.383 -17.665 -12.061 1.00 55.56 88 LYS A N 1
ATOM 682 C CA . LYS A 1 88 ? 10.957 -18.973 -11.680 1.00 55.56 88 LYS A CA 1
ATOM 683 C C . LYS A 1 88 ? 12.277 -19.277 -12.412 1.00 55.56 88 LYS A C 1
ATOM 685 O O . LYS A 1 88 ? 12.541 -20.411 -12.797 1.00 55.56 88 LYS A O 1
ATOM 690 N N . ARG A 1 89 ? 13.100 -18.252 -12.646 1.00 60.03 89 ARG A N 1
ATOM 691 C CA . ARG A 1 89 ? 14.354 -18.353 -13.409 1.00 60.03 89 ARG A CA 1
ATOM 692 C C . ARG A 1 89 ? 15.475 -17.675 -12.631 1.00 60.03 89 ARG A C 1
ATOM 694 O O . ARG A 1 89 ? 15.253 -16.620 -12.043 1.00 60.03 89 ARG A O 1
ATOM 701 N N . SER A 1 90 ? 16.668 -18.270 -12.623 1.00 73.31 90 SER A N 1
ATOM 702 C CA . SER A 1 90 ? 17.856 -17.658 -12.012 1.00 73.31 90 SER A CA 1
ATOM 703 C C . SER A 1 90 ? 18.126 -16.277 -12.629 1.00 73.31 90 SER A C 1
ATOM 705 O O . SER A 1 90 ? 17.899 -16.070 -13.821 1.00 73.31 90 SER A O 1
ATOM 707 N N . LYS A 1 91 ? 18.602 -15.308 -11.842 1.00 69.00 91 LYS A N 1
ATOM 708 C CA . LYS A 1 91 ? 19.049 -14.008 -12.371 1.00 69.00 91 LYS A CA 1
ATOM 709 C C . LYS A 1 91 ? 20.442 -14.077 -13.006 1.00 69.00 91 LYS A C 1
ATOM 711 O O . LYS A 1 91 ? 20.925 -13.067 -13.507 1.00 69.00 91 LYS A O 1
ATOM 716 N N . GLY A 1 92 ? 21.069 -15.256 -13.012 1.00 74.94 92 GLY A N 1
ATOM 717 C CA . GLY A 1 92 ? 22.400 -15.469 -13.577 1.00 74.94 92 GLY A CA 1
ATOM 718 C C . GLY A 1 92 ? 23.528 -14.901 -12.713 1.00 74.94 92 GLY A C 1
ATOM 719 O O . GLY A 1 92 ? 24.625 -14.652 -13.213 1.00 74.94 92 GLY A O 1
ATOM 720 N N . PHE A 1 93 ? 23.259 -14.681 -11.425 1.00 82.25 93 PHE A N 1
ATOM 721 C CA . PHE A 1 93 ? 24.258 -14.305 -10.432 1.00 82.25 93 PHE A CA 1
ATOM 722 C C . PHE A 1 93 ? 23.942 -14.920 -9.062 1.00 82.25 93 PHE A C 1
ATOM 724 O O . PHE A 1 93 ? 22.811 -15.337 -8.792 1.00 82.25 93 PHE A O 1
ATOM 731 N N . GLY A 1 94 ? 24.955 -14.987 -8.209 1.00 84.50 94 GLY A N 1
ATOM 732 C CA . GLY A 1 94 ? 24.888 -15.592 -6.890 1.00 84.50 94 GLY A CA 1
ATOM 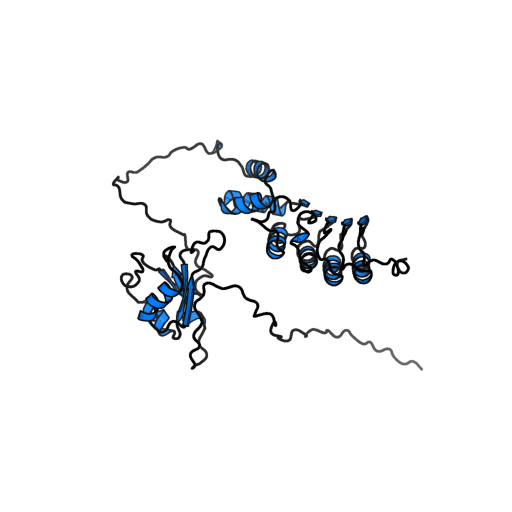733 C C . GLY A 1 94 ? 26.016 -15.118 -5.986 1.00 84.50 94 GLY A C 1
ATOM 734 O O . GLY A 1 94 ? 26.851 -14.306 -6.381 1.00 84.50 94 GLY A O 1
ATOM 735 N N . PHE A 1 95 ? 26.025 -15.636 -4.768 1.00 85.88 95 PHE A N 1
ATOM 736 C CA . PHE A 1 95 ? 27.027 -15.361 -3.753 1.00 85.88 95 PHE A CA 1
ATOM 737 C C . PHE A 1 95 ? 27.644 -16.668 -3.272 1.00 85.88 95 PHE A C 1
ATOM 739 O O . PHE A 1 95 ? 26.946 -17.674 -3.116 1.00 85.88 95 PHE A O 1
ATOM 746 N N . VAL A 1 96 ? 28.949 -16.632 -3.032 1.00 84.88 96 VAL A N 1
ATOM 747 C CA . VAL A 1 96 ? 29.724 -17.745 -2.485 1.00 84.88 96 VAL A CA 1
ATOM 748 C C . VAL A 1 96 ? 30.517 -17.219 -1.304 1.00 84.88 96 VAL A C 1
ATOM 750 O O . VAL A 1 96 ? 31.196 -16.204 -1.414 1.00 84.88 96 VAL A O 1
ATOM 753 N N . GLU A 1 97 ? 30.416 -17.901 -0.176 1.00 83.88 97 GLU A N 1
ATOM 754 C CA . GLU A 1 97 ? 31.141 -17.582 1.046 1.00 83.88 97 GLU A CA 1
ATOM 755 C C . GLU A 1 97 ? 32.053 -18.752 1.398 1.00 83.88 97 GLU A C 1
ATOM 757 O O . GLU A 1 97 ? 31.611 -19.903 1.485 1.00 83.88 97 GLU A O 1
ATOM 762 N N . PHE A 1 98 ? 33.335 -18.458 1.579 1.00 83.06 98 PHE A N 1
ATOM 763 C CA . PHE A 1 98 ? 34.342 -19.440 1.961 1.00 83.06 98 PHE A CA 1
ATOM 764 C C . PHE A 1 98 ? 34.532 -19.469 3.475 1.00 83.06 98 PHE A C 1
ATOM 766 O O . PHE A 1 98 ? 34.381 -18.456 4.152 1.00 83.06 98 PHE A O 1
ATOM 773 N N . ALA A 1 99 ? 34.915 -20.631 4.004 1.00 76.62 99 ALA A N 1
ATOM 774 C CA . ALA A 1 99 ? 35.288 -20.759 5.410 1.00 76.62 99 ALA A CA 1
ATOM 775 C C . ALA A 1 99 ? 36.551 -19.937 5.737 1.00 76.62 99 ALA A C 1
ATOM 777 O O . ALA A 1 99 ? 36.641 -19.346 6.809 1.00 76.62 99 ALA A O 1
ATOM 778 N N . ALA A 1 100 ? 37.487 -19.845 4.786 1.00 75.75 100 ALA A N 1
ATOM 779 C CA . ALA A 1 100 ? 38.731 -19.090 4.907 1.00 75.75 100 ALA A CA 1
ATOM 780 C C . ALA A 1 100 ? 38.851 -18.031 3.801 1.00 75.75 100 ALA A C 1
ATOM 782 O O . ALA A 1 100 ? 38.500 -18.287 2.645 1.00 75.75 100 ALA A O 1
ATOM 783 N N . LYS A 1 101 ? 39.411 -16.863 4.142 1.00 75.62 101 LYS A N 1
ATOM 784 C CA . LYS A 1 101 ? 39.666 -15.751 3.207 1.00 75.62 101 LYS A CA 1
ATOM 785 C C . LYS A 1 101 ? 40.552 -16.168 2.027 1.00 75.62 101 LYS A C 1
ATOM 787 O O . LYS A 1 101 ? 40.298 -15.772 0.894 1.00 75.62 101 LYS A O 1
ATOM 792 N N . GLU A 1 102 ? 41.501 -17.071 2.267 1.00 76.06 102 GLU A N 1
ATOM 793 C CA . GLU A 1 102 ? 42.371 -17.632 1.227 1.00 76.06 102 GLU A CA 1
ATOM 794 C C . GLU A 1 102 ? 41.599 -18.266 0.061 1.00 76.06 102 GLU A C 1
ATOM 796 O O . GLU A 1 102 ? 42.043 -18.196 -1.083 1.00 76.06 102 GLU A O 1
ATOM 801 N N . GLY A 1 103 ? 40.440 -18.881 0.330 1.00 76.38 103 GLY A N 1
ATOM 802 C CA . GLY A 1 103 ? 39.605 -19.479 -0.713 1.00 76.38 103 GLY A CA 1
ATOM 803 C C . GLY A 1 103 ? 39.019 -18.427 -1.657 1.00 76.38 103 GLY A C 1
ATOM 804 O O . GLY A 1 103 ? 38.983 -18.632 -2.872 1.00 76.38 103 GLY A O 1
ATOM 805 N N . ALA A 1 104 ? 38.632 -17.269 -1.114 1.00 77.19 104 ALA A N 1
ATOM 806 C CA . ALA A 1 104 ? 38.134 -16.143 -1.897 1.00 77.19 104 ALA A CA 1
ATOM 807 C C . ALA A 1 104 ? 39.254 -15.492 -2.733 1.00 77.19 104 ALA A C 1
ATOM 809 O O . ALA A 1 104 ? 39.061 -15.208 -3.918 1.00 77.19 104 ALA A O 1
ATOM 810 N N . ASP A 1 105 ? 40.445 -15.335 -2.152 1.00 76.12 105 ASP A N 1
ATOM 811 C CA . ASP A 1 105 ? 41.600 -14.737 -2.831 1.00 76.12 105 ASP A CA 1
ATOM 812 C C . ASP A 1 105 ? 42.110 -15.619 -3.984 1.00 76.12 105 ASP A C 1
ATOM 814 O O . ASP A 1 105 ? 42.361 -15.118 -5.085 1.00 76.12 105 ASP A O 1
ATOM 818 N N . LYS A 1 106 ? 42.166 -16.946 -3.782 1.00 76.75 106 LYS A N 1
ATOM 819 C CA . LYS A 1 106 ? 42.530 -17.923 -4.827 1.00 76.75 106 LYS A CA 1
ATOM 820 C C . LYS A 1 106 ? 41.568 -17.882 -6.012 1.00 76.75 106 LYS A C 1
ATOM 822 O O . LYS A 1 106 ? 42.016 -17.894 -7.154 1.00 76.75 106 LYS A O 1
ATOM 827 N N . CYS A 1 107 ? 40.261 -17.763 -5.764 1.00 76.81 107 CYS A N 1
ATOM 828 C CA . CYS A 1 107 ? 39.275 -17.650 -6.841 1.00 76.81 107 CYS A CA 1
ATOM 829 C C . CYS A 1 107 ? 39.466 -16.381 -7.683 1.00 76.81 107 CYS A C 1
ATOM 831 O O . CYS A 1 107 ? 39.220 -16.407 -8.885 1.00 76.81 107 CYS A O 1
ATOM 833 N N . ARG A 1 108 ? 39.887 -15.269 -7.067 1.00 71.94 108 ARG A N 1
ATOM 834 C CA . ARG A 1 108 ? 40.069 -13.986 -7.761 1.00 71.94 108 ARG A CA 1
ATOM 835 C C . ARG A 1 108 ? 41.326 -13.955 -8.632 1.00 71.94 108 ARG A C 1
ATOM 837 O O . ARG A 1 108 ? 41.318 -13.313 -9.676 1.00 71.94 108 ARG A O 1
ATOM 844 N N . ILE A 1 109 ? 42.399 -14.608 -8.184 1.00 73.69 109 ILE A N 1
ATOM 845 C CA . ILE A 1 109 ? 43.690 -14.647 -8.891 1.00 73.69 109 ILE A CA 1
ATOM 846 C C . ILE A 1 109 ? 43.704 -15.757 -9.959 1.00 73.69 109 ILE A C 1
ATOM 848 O O . ILE A 1 109 ? 44.538 -15.730 -10.863 1.00 73.69 109 ILE A O 1
ATOM 852 N N . ALA A 1 110 ? 42.766 -16.708 -9.888 1.00 73.56 110 ALA A N 1
ATOM 853 C CA . ALA A 1 110 ? 42.638 -17.779 -10.867 1.00 73.56 110 ALA A CA 1
ATOM 854 C C . ALA A 1 110 ? 42.468 -17.227 -12.297 1.00 73.56 110 ALA A C 1
ATOM 856 O O . ALA A 1 110 ? 41.727 -16.259 -12.515 1.00 73.56 110 ALA A O 1
ATOM 857 N N . PRO A 1 111 ? 43.124 -17.845 -13.294 1.00 69.69 111 PRO A N 1
ATOM 858 C CA . PRO A 1 111 ? 43.024 -17.399 -14.671 1.00 69.69 111 PRO A CA 1
ATOM 859 C C . PRO A 1 111 ? 41.568 -17.496 -15.169 1.00 69.69 111 PRO A C 1
ATOM 861 O O . PRO A 1 111 ? 40.844 -18.431 -14.811 1.00 69.69 111 PRO A O 1
ATOM 864 N N . PRO A 1 112 ? 41.116 -16.581 -16.050 1.00 62.72 112 PRO A N 1
ATOM 865 C CA . PRO A 1 112 ? 39.742 -16.568 -16.571 1.00 62.72 112 PRO A CA 1
ATOM 866 C C . PRO A 1 112 ? 39.309 -17.861 -17.284 1.00 62.72 112 PRO A C 1
ATOM 868 O O . PRO A 1 112 ? 38.120 -18.064 -17.533 1.00 62.72 112 PRO A O 1
ATOM 871 N N . GLU A 1 113 ? 40.271 -18.706 -17.650 1.00 62.09 113 GLU A N 1
ATOM 872 C CA . GLU A 1 113 ? 40.087 -20.011 -18.287 1.00 62.09 113 GLU A CA 1
ATOM 873 C C . GLU A 1 113 ? 39.644 -21.093 -17.287 1.00 62.09 113 GLU A C 1
ATOM 875 O O . GLU A 1 113 ? 38.863 -21.972 -17.640 1.00 62.09 113 GLU A O 1
ATOM 880 N N . GLU A 1 114 ? 40.036 -20.982 -16.014 1.00 65.50 114 GLU A N 1
ATOM 881 C CA . GLU A 1 114 ? 39.635 -21.903 -14.938 1.00 65.50 114 GLU A CA 1
ATOM 882 C C . GLU A 1 114 ? 38.294 -21.531 -14.288 1.00 65.50 114 GLU A C 1
ATOM 884 O O . GLU A 1 114 ? 37.669 -22.349 -13.599 1.00 65.50 114 GLU A O 1
ATOM 889 N N . LEU A 1 115 ? 37.825 -20.306 -14.537 1.00 74.12 115 LEU A N 1
ATOM 890 C CA . LEU A 1 115 ? 36.540 -19.771 -14.087 1.00 74.12 115 LEU A CA 1
ATOM 8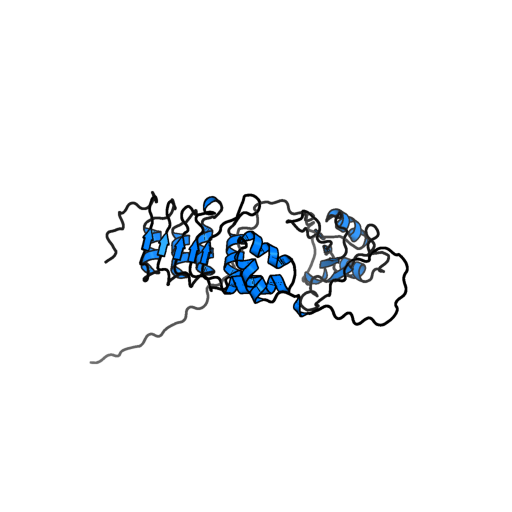91 C C . LEU A 1 115 ? 35.418 -20.033 -15.102 1.00 74.12 115 LEU A C 1
ATOM 893 O O . LEU A 1 115 ? 34.481 -19.248 -15.218 1.00 74.12 115 LEU A O 1
ATOM 897 N N . VAL A 1 116 ? 35.492 -21.131 -15.855 1.00 72.56 116 VAL A N 1
ATOM 898 C CA . VAL A 1 116 ? 34.458 -21.520 -16.820 1.00 72.56 116 VAL A CA 1
ATOM 899 C C . VAL A 1 116 ? 33.554 -22.594 -16.221 1.00 72.56 116 VAL A C 1
ATOM 901 O O . VAL A 1 116 ? 33.980 -23.722 -15.993 1.00 72.56 116 VAL A O 1
ATOM 904 N N . LEU A 1 117 ? 32.278 -22.265 -16.020 1.00 73.25 117 LEU A N 1
ATOM 905 C CA . LEU A 1 117 ? 31.247 -23.211 -15.595 1.00 73.25 117 LEU A CA 1
ATOM 906 C C . LEU A 1 117 ? 30.263 -23.437 -16.751 1.00 73.25 117 LEU A C 1
ATOM 908 O O . LEU A 1 117 ? 29.601 -22.504 -17.209 1.00 73.25 117 LEU A O 1
ATOM 912 N N . HIS A 1 118 ? 30.171 -24.678 -17.242 1.00 67.12 118 HIS A N 1
ATOM 913 C CA . HIS A 1 118 ? 29.322 -25.069 -18.382 1.00 67.12 118 HIS A CA 1
ATOM 914 C C . HIS A 1 118 ? 29.497 -24.178 -19.631 1.00 67.12 118 HIS A C 1
ATOM 916 O O . HIS A 1 118 ? 28.519 -23.715 -20.222 1.00 67.12 118 HIS A O 1
ATOM 922 N N . GLY A 1 119 ? 30.749 -23.895 -20.006 1.00 66.19 119 GLY A N 1
ATOM 923 C CA . GLY A 1 119 ? 31.082 -23.081 -21.182 1.00 66.19 119 GLY A CA 1
ATOM 924 C C . GLY A 1 119 ? 30.873 -21.573 -21.002 1.00 66.19 119 GLY A C 1
ATOM 925 O O . GLY A 1 119 ? 31.023 -20.819 -21.961 1.00 66.19 119 GLY A O 1
ATOM 926 N N . ARG A 1 120 ? 30.539 -21.103 -19.790 1.00 71.25 120 ARG A N 1
ATOM 927 C CA . ARG A 1 120 ? 30.410 -19.674 -19.467 1.00 71.25 120 ARG A CA 1
ATOM 928 C C . ARG A 1 120 ? 31.494 -19.228 -18.494 1.00 71.25 120 ARG A C 1
ATOM 930 O O . ARG A 1 120 ? 31.651 -19.823 -17.434 1.00 71.25 120 ARG A O 1
ATOM 937 N N . LYS A 1 121 ? 32.195 -18.146 -18.839 1.00 76.38 121 LYS A N 1
ATOM 938 C CA . LYS A 1 121 ? 33.170 -17.479 -17.961 1.00 76.38 121 LYS A CA 1
ATOM 939 C C . LYS A 1 121 ? 32.443 -16.769 -16.817 1.00 76.38 121 LYS A C 1
ATOM 941 O O . LYS A 1 121 ? 31.686 -15.829 -17.068 1.00 76.38 121 LYS A O 1
ATOM 946 N N . LEU A 1 122 ? 32.657 -17.218 -15.589 1.00 80.44 122 LEU A N 1
ATOM 947 C CA . LEU A 1 122 ? 32.141 -16.606 -14.370 1.00 80.44 122 LEU A CA 1
ATOM 948 C C . LEU A 1 122 ? 32.866 -15.283 -14.092 1.00 80.44 122 LEU A C 1
ATOM 950 O O . LEU A 1 122 ? 34.047 -15.131 -14.397 1.00 80.44 122 LEU A O 1
ATOM 954 N N . ARG A 1 123 ? 32.155 -14.314 -13.508 1.00 77.12 123 ARG A N 1
ATOM 955 C CA . ARG A 1 123 ? 32.725 -13.031 -13.058 1.00 77.12 123 ARG A CA 1
ATOM 956 C C . ARG A 1 123 ? 32.734 -12.974 -11.537 1.00 77.12 123 ARG A C 1
ATOM 958 O O . ARG A 1 123 ? 31.674 -13.159 -10.951 1.00 77.12 123 ARG A O 1
ATOM 965 N N . LEU A 1 124 ? 33.880 -12.696 -10.918 1.00 80.19 124 LEU A N 1
ATOM 966 C CA . LEU A 1 124 ? 34.040 -12.684 -9.460 1.00 80.19 124 LEU A CA 1
ATOM 967 C C . LEU A 1 124 ? 34.415 -11.290 -8.946 1.00 80.19 124 LEU A C 1
ATOM 969 O O . LEU A 1 124 ? 35.375 -10.722 -9.451 1.00 80.19 124 LEU A O 1
ATOM 973 N N . ASN A 1 125 ? 33.700 -10.780 -7.936 1.00 77.75 125 ASN A N 1
ATOM 974 C CA . ASN A 1 125 ? 34.009 -9.532 -7.209 1.00 77.75 125 ASN A CA 1
ATOM 975 C C . ASN A 1 125 ? 33.813 -9.740 -5.693 1.00 77.75 125 ASN A C 1
ATOM 977 O O . ASN A 1 125 ? 33.002 -10.582 -5.308 1.00 77.75 125 ASN A O 1
ATOM 981 N N . TYR A 1 126 ? 34.472 -8.965 -4.821 1.00 73.31 126 TYR A N 1
ATOM 982 C CA . TYR A 1 126 ? 34.135 -8.971 -3.385 1.00 73.31 126 TYR A CA 1
ATOM 983 C C . TYR A 1 126 ? 32.738 -8.390 -3.156 1.00 73.31 126 TYR A C 1
ATOM 985 O O . TYR A 1 126 ? 32.329 -7.439 -3.825 1.00 73.31 126 TYR A O 1
ATOM 993 N N . ALA A 1 127 ? 32.004 -8.943 -2.189 1.00 59.75 127 ALA A N 1
ATOM 994 C CA . ALA A 1 127 ? 30.626 -8.536 -1.918 1.00 59.75 127 ALA A CA 1
ATOM 995 C C . ALA A 1 127 ? 30.482 -7.087 -1.396 1.00 59.75 127 ALA A C 1
ATOM 997 O O . ALA A 1 127 ? 29.383 -6.543 -1.470 1.00 59.75 127 ALA A O 1
ATOM 998 N N . ASN A 1 128 ? 31.568 -6.444 -0.941 1.00 57.00 128 ASN A N 1
ATOM 999 C CA . ASN A 1 128 ? 31.543 -5.089 -0.369 1.00 57.00 128 ASN A CA 1
ATOM 1000 C C . ASN A 1 128 ? 31.971 -3.953 -1.320 1.00 57.00 128 ASN A C 1
ATOM 1002 O O . ASN A 1 128 ? 31.860 -2.789 -0.950 1.00 57.00 128 ASN A O 1
ATOM 1006 N N . GLU A 1 129 ? 32.393 -4.228 -2.559 1.00 48.19 129 GLU A N 1
ATOM 1007 C CA . GLU A 1 129 ? 32.733 -3.160 -3.527 1.00 48.19 129 GLU A CA 1
ATOM 1008 C C . GLU A 1 129 ? 31.523 -2.620 -4.319 1.00 48.19 129 GLU A C 1
ATOM 1010 O O . GLU A 1 129 ? 31.662 -1.738 -5.171 1.00 48.19 129 GLU A O 1
ATOM 1015 N N . SER A 1 130 ? 30.303 -3.093 -4.044 1.00 45.28 130 SER A N 1
ATOM 1016 C CA . SER A 1 130 ? 29.113 -2.717 -4.820 1.00 45.28 130 SER A CA 1
ATOM 1017 C C . SER A 1 130 ? 28.351 -1.472 -4.347 1.00 45.28 130 SER A C 1
ATOM 1019 O O . SER A 1 130 ? 27.276 -1.214 -4.884 1.00 45.28 130 SER A O 1
ATOM 1021 N N . GLU A 1 131 ? 28.883 -0.649 -3.436 1.00 43.50 131 GLU A N 1
ATOM 1022 C CA . GLU A 1 131 ? 28.242 0.643 -3.118 1.00 43.50 131 GLU A CA 1
ATOM 1023 C C . GLU A 1 131 ? 28.703 1.837 -3.974 1.00 43.50 131 GLU A C 1
ATOM 1025 O O . GLU A 1 131 ? 28.051 2.878 -3.925 1.00 43.50 131 GLU A O 1
ATOM 1030 N N . LYS A 1 132 ? 29.736 1.733 -4.833 1.00 31.58 132 LYS A N 1
ATOM 1031 C CA . LYS A 1 132 ? 30.146 2.878 -5.690 1.00 31.58 132 LYS A CA 1
ATOM 1032 C C . LYS A 1 132 ? 30.566 2.592 -7.137 1.00 31.58 132 LYS A C 1
ATOM 1034 O O . LYS A 1 132 ? 31.043 3.512 -7.794 1.00 31.58 132 LYS A O 1
ATOM 1039 N N . SER A 1 133 ? 30.324 1.405 -7.698 1.00 29.20 133 SER A N 1
ATOM 1040 C CA . SER A 1 133 ? 30.556 1.190 -9.138 1.00 29.20 133 SER A CA 1
ATOM 1041 C C . SER A 1 133 ? 29.273 0.885 -9.911 1.00 29.20 133 SER A C 1
ATOM 1043 O O . SER A 1 133 ? 28.743 -0.227 -9.916 1.00 29.20 133 SER A O 1
ATOM 1045 N N . THR A 1 134 ? 28.777 1.911 -10.598 1.00 37.22 134 THR A N 1
ATOM 1046 C CA . THR A 1 134 ? 27.809 1.836 -11.694 1.00 37.22 134 THR A CA 1
ATOM 1047 C C . THR A 1 134 ? 28.379 0.983 -12.830 1.00 37.22 134 THR A C 1
ATOM 1049 O O . THR A 1 134 ? 29.042 1.485 -13.735 1.00 37.22 134 THR A O 1
ATOM 1052 N N . PHE A 1 135 ? 28.088 -0.318 -12.837 1.00 29.81 135 PHE A N 1
ATOM 1053 C CA . PHE A 1 135 ? 28.428 -1.172 -13.974 1.00 29.81 135 PHE A CA 1
ATOM 1054 C C . PHE A 1 135 ? 27.281 -1.241 -14.988 1.00 29.81 135 PHE A C 1
ATOM 1056 O O . PHE A 1 135 ? 26.199 -1.770 -14.726 1.00 29.81 135 PHE A O 1
ATOM 1063 N N . LYS A 1 136 ? 27.559 -0.707 -16.183 1.00 31.20 136 LYS A N 1
ATOM 1064 C CA . LYS A 1 136 ? 26.776 -0.902 -17.407 1.00 31.20 136 LYS A CA 1
ATOM 1065 C C . LYS A 1 136 ? 26.668 -2.403 -17.699 1.00 31.20 136 LYS A C 1
ATOM 1067 O O . LYS A 1 136 ? 27.675 -3.088 -17.872 1.00 31.20 136 LYS A O 1
ATOM 1072 N N . ILE A 1 137 ? 25.442 -2.907 -17.771 1.00 32.25 137 ILE A N 1
ATOM 1073 C CA . ILE A 1 137 ? 25.146 -4.257 -18.252 1.00 32.25 137 ILE A CA 1
ATOM 1074 C C . ILE A 1 137 ? 25.278 -4.225 -19.779 1.00 32.25 137 ILE A C 1
ATOM 1076 O O . ILE A 1 137 ? 24.452 -3.608 -20.450 1.00 32.25 137 ILE A O 1
ATOM 1080 N N . HIS A 1 138 ? 26.309 -4.868 -20.331 1.00 31.61 138 HIS A N 1
ATOM 1081 C CA . HIS A 1 138 ? 26.319 -5.209 -21.754 1.00 31.61 138 HIS A CA 1
ATOM 1082 C C . HIS A 1 138 ? 25.360 -6.391 -22.002 1.00 31.61 138 HIS A C 1
ATOM 1084 O O . HIS A 1 138 ? 25.383 -7.352 -21.226 1.00 31.61 138 HIS A O 1
ATOM 1090 N N . PRO A 1 139 ? 24.514 -6.340 -23.048 1.00 33.44 139 PRO A N 1
ATOM 1091 C CA . PRO A 1 139 ? 23.679 -7.468 -23.459 1.00 33.44 139 PRO A CA 1
ATOM 1092 C C . PRO A 1 139 ? 24.530 -8.617 -24.044 1.00 33.44 139 PRO A C 1
ATOM 1094 O O . PRO A 1 139 ? 25.688 -8.397 -24.407 1.00 33.44 139 PRO A O 1
ATOM 1097 N N . PRO A 1 140 ? 23.991 -9.851 -24.114 1.00 31.20 140 PRO A N 1
ATOM 1098 C CA . PRO A 1 140 ? 24.724 -11.004 -24.625 1.00 31.20 140 PRO A CA 1
ATOM 1099 C C . PRO A 1 140 ? 24.960 -10.880 -26.137 1.00 31.20 140 PRO A C 1
ATOM 1101 O O . PRO A 1 140 ? 24.103 -10.387 -26.869 1.00 31.20 140 PRO A O 1
ATOM 1104 N N . VAL A 1 141 ? 26.125 -11.354 -26.576 1.00 33.84 141 VAL A N 1
ATOM 1105 C CA . VAL A 1 141 ? 26.548 -11.473 -27.981 1.00 33.84 141 VAL A CA 1
ATOM 1106 C C . VAL A 1 141 ? 25.530 -12.281 -28.804 1.00 33.84 141 VAL A C 1
ATOM 1108 O O . VAL A 1 141 ? 25.188 -13.390 -28.382 1.00 33.84 141 VAL A O 1
ATOM 1111 N N . PRO A 1 142 ? 25.066 -11.778 -29.963 1.00 36.16 142 PRO A N 1
ATOM 1112 C CA . PRO A 1 142 ? 24.453 -12.591 -31.005 1.00 36.16 142 PRO A CA 1
ATOM 1113 C C . PRO A 1 142 ? 25.528 -13.338 -31.804 1.00 36.16 142 PRO A C 1
ATOM 1115 O O . PRO A 1 142 ? 26.670 -12.892 -31.911 1.00 36.16 142 PRO A O 1
ATOM 1118 N N . ASP A 1 143 ? 25.123 -14.481 -32.341 1.00 29.73 143 ASP A N 1
ATOM 1119 C CA . ASP A 1 143 ? 25.910 -15.392 -33.169 1.00 29.73 143 ASP A CA 1
ATOM 1120 C C . ASP A 1 143 ? 26.479 -14.714 -34.432 1.00 29.73 143 ASP A C 1
ATOM 1122 O O . ASP A 1 143 ? 25.899 -13.768 -34.970 1.00 29.73 143 ASP A O 1
ATOM 1126 N N . LEU A 1 144 ? 27.633 -15.203 -34.888 1.00 32.81 144 LEU A N 1
ATOM 1127 C CA . LEU A 1 144 ? 28.390 -14.682 -36.024 1.00 32.81 144 LEU A CA 1
ATOM 1128 C C . LEU A 1 144 ? 27.643 -14.897 -37.352 1.00 32.81 144 LEU A C 1
ATOM 1130 O O . LEU A 1 144 ? 27.509 -16.023 -37.822 1.00 32.81 144 LEU A O 1
ATOM 1134 N N . SER A 1 145 ? 27.344 -13.807 -38.059 1.00 32.50 145 SER A N 1
ATOM 1135 C CA . SER A 1 145 ? 27.446 -13.781 -39.523 1.00 32.50 145 SER A CA 1
ATOM 1136 C C . SER A 1 145 ? 27.926 -12.407 -40.000 1.00 32.50 145 SER A C 1
ATOM 1138 O O . SER A 1 145 ? 27.183 -11.432 -39.975 1.00 32.50 145 SER A O 1
ATOM 1140 N N . SER A 1 146 ? 29.205 -12.364 -40.379 1.00 34.88 146 SER A N 1
ATOM 1141 C CA . SER A 1 146 ? 29.844 -11.507 -41.393 1.00 34.88 146 SER A CA 1
ATOM 1142 C C . SER A 1 146 ? 29.115 -10.235 -41.863 1.00 34.88 146 SER A C 1
ATOM 1144 O O . SER A 1 146 ? 28.111 -10.320 -42.566 1.00 34.88 146 SER A O 1
ATOM 1146 N N . GLY A 1 147 ? 29.733 -9.068 -41.660 1.00 31.08 147 GLY A N 1
ATOM 1147 C CA . GLY A 1 147 ? 29.381 -7.863 -42.417 1.00 31.08 147 GLY A CA 1
ATOM 1148 C C . GLY A 1 147 ? 30.036 -6.599 -41.875 1.00 31.08 147 GLY A C 1
ATOM 1149 O O . GLY A 1 147 ? 29.562 -6.043 -40.898 1.00 31.08 147 GLY A O 1
ATOM 1150 N N . LYS A 1 148 ? 31.140 -6.205 -42.514 1.00 33.50 148 LYS A N 1
ATOM 1151 C CA . LYS A 1 148 ? 31.936 -4.974 -42.367 1.00 33.50 148 LYS A CA 1
ATOM 1152 C C . LYS A 1 148 ? 31.222 -3.749 -41.772 1.00 33.50 148 LYS A C 1
ATOM 1154 O O . LYS A 1 148 ? 30.177 -3.331 -42.256 1.00 33.50 148 LYS A O 1
ATOM 1159 N N . GLU A 1 149 ? 31.917 -3.103 -40.838 1.00 34.47 149 GLU A N 1
ATOM 1160 C CA . GLU A 1 149 ? 31.757 -1.685 -40.519 1.00 34.47 149 GLU A CA 1
ATOM 1161 C C . GLU A 1 149 ? 32.053 -0.830 -41.762 1.00 34.47 149 GLU A C 1
ATOM 1163 O O . GLU A 1 149 ? 33.141 -0.907 -42.338 1.00 34.47 149 GLU A O 1
ATOM 1168 N N . THR A 1 150 ? 31.098 0.015 -42.141 1.00 31.22 150 THR A N 1
ATOM 1169 C CA . THR A 1 150 ? 31.368 1.264 -42.853 1.00 31.22 150 THR A CA 1
ATOM 1170 C C . THR A 1 150 ? 30.610 2.390 -42.168 1.00 31.22 150 THR A C 1
ATOM 1172 O O . THR A 1 150 ? 29.457 2.241 -41.770 1.00 31.22 150 THR A O 1
ATOM 1175 N N . SER A 1 151 ? 31.336 3.486 -42.016 1.00 35.59 151 SER A N 1
ATOM 1176 C CA . SER A 1 151 ? 30.948 4.823 -41.592 1.00 35.59 151 SER A CA 1
ATOM 1177 C C . SER A 1 151 ? 29.640 5.348 -42.191 1.00 35.59 151 SER A C 1
ATOM 1179 O O . SER A 1 151 ? 29.323 5.066 -43.342 1.00 35.59 151 SER A O 1
ATOM 1181 N N . ASP A 1 152 ? 29.008 6.216 -41.399 1.00 41.28 152 ASP A N 1
ATOM 1182 C CA . ASP A 1 152 ? 28.013 7.228 -41.759 1.00 41.28 152 ASP A CA 1
ATOM 1183 C C . ASP A 1 152 ? 26.670 6.745 -42.316 1.00 41.28 152 ASP A C 1
ATOM 1185 O O . ASP A 1 152 ? 26.496 6.564 -43.514 1.00 41.28 152 ASP A O 1
ATOM 1189 N N . GLU A 1 153 ? 25.651 6.732 -41.447 1.00 33.53 153 GLU A N 1
ATOM 1190 C CA . GLU A 1 153 ? 24.325 7.163 -41.888 1.00 33.53 153 GLU A CA 1
ATOM 1191 C C . GLU A 1 153 ? 23.538 7.856 -40.770 1.00 33.53 153 GLU A C 1
ATOM 1193 O O . GLU A 1 153 ? 23.027 7.272 -39.812 1.00 33.53 153 GLU A O 1
ATOM 1198 N N . GLN A 1 154 ? 23.463 9.172 -40.930 1.00 46.72 154 GLN A N 1
ATOM 1199 C CA . GLN A 1 154 ? 22.580 10.094 -40.247 1.00 46.72 154 GLN A CA 1
ATOM 1200 C C . GLN A 1 154 ? 21.127 9.785 -40.655 1.00 46.72 154 GLN A C 1
ATOM 1202 O O . GLN A 1 154 ? 20.546 10.481 -41.483 1.00 46.72 154 GLN A O 1
ATOM 1207 N N . THR A 1 155 ? 20.493 8.753 -40.098 1.00 37.66 155 THR A N 1
ATOM 1208 C CA . THR A 1 155 ? 19.044 8.595 -40.291 1.00 37.66 155 THR A CA 1
ATOM 1209 C C . THR A 1 155 ? 18.313 9.572 -39.380 1.00 37.66 155 THR A C 1
ATOM 1211 O O . THR A 1 155 ? 18.165 9.346 -38.175 1.00 37.66 155 THR A O 1
ATOM 1214 N N . GLY A 1 156 ? 17.857 10.675 -39.976 1.00 43.69 156 GLY A N 1
ATOM 1215 C CA . GLY A 1 156 ? 16.808 11.536 -39.446 1.00 43.69 156 GLY A CA 1
ATOM 1216 C C . GLY A 1 156 ? 15.516 10.743 -39.262 1.00 43.69 156 GLY A C 1
ATOM 1217 O O . GLY A 1 156 ? 14.627 10.780 -40.101 1.00 43.69 156 GLY A O 1
ATOM 1218 N N . GLY A 1 157 ? 15.426 10.000 -38.160 1.00 38.91 157 GLY A N 1
ATOM 1219 C CA . GLY A 1 157 ? 14.164 9.495 -37.645 1.00 38.91 157 GLY A CA 1
ATOM 1220 C C . GLY A 1 157 ? 13.428 10.656 -36.997 1.00 38.91 157 GLY A C 1
ATOM 1221 O O . GLY A 1 157 ? 13.938 11.267 -36.055 1.00 38.91 157 GLY A O 1
ATOM 1222 N N . ASP A 1 158 ? 12.263 10.985 -37.539 1.00 46.12 158 ASP A N 1
ATOM 1223 C CA . ASP A 1 158 ? 11.416 12.075 -37.086 1.00 46.12 158 ASP A CA 1
ATOM 1224 C C . ASP A 1 158 ? 11.166 11.994 -35.565 1.00 46.12 158 ASP A C 1
ATOM 1226 O O . ASP A 1 158 ? 10.417 11.151 -35.067 1.00 46.12 158 ASP A O 1
ATOM 1230 N N . LYS A 1 159 ? 11.824 12.873 -34.795 1.00 53.72 159 LYS A N 1
ATOM 1231 C CA . LYS A 1 159 ? 11.617 12.989 -33.342 1.00 53.72 159 LYS A CA 1
ATOM 1232 C C . LYS A 1 159 ? 10.201 13.473 -33.007 1.00 53.72 159 LYS A C 1
ATOM 1234 O O . LYS A 1 159 ? 9.833 13.419 -31.834 1.00 53.72 159 LYS A O 1
ATOM 1239 N N . SER A 1 160 ? 9.416 13.912 -34.000 1.00 48.25 160 SER A N 1
ATOM 1240 C CA . SER A 1 160 ? 8.021 14.322 -33.814 1.00 48.25 160 SER A CA 1
ATOM 1241 C C . SER A 1 160 ? 7.085 13.153 -33.468 1.00 48.25 160 SER A C 1
ATOM 1243 O O . SER A 1 160 ? 6.031 13.376 -32.881 1.00 48.25 160 SER A O 1
ATOM 1245 N N . ALA A 1 161 ? 7.493 11.900 -33.720 1.00 57.31 161 ALA A N 1
ATOM 1246 C CA . ALA A 1 161 ? 6.661 10.714 -33.487 1.00 57.31 161 ALA A CA 1
ATOM 1247 C C . ALA A 1 161 ? 6.795 10.085 -32.081 1.00 57.31 161 ALA A C 1
ATOM 1249 O O . ALA A 1 161 ? 6.146 9.078 -31.784 1.00 57.31 161 ALA A O 1
ATOM 1250 N N . MET A 1 162 ? 7.645 10.622 -31.196 1.00 74.56 162 MET A N 1
ATOM 1251 C CA . MET A 1 162 ? 7.796 10.067 -29.849 1.00 74.56 162 MET A CA 1
ATOM 1252 C C . MET A 1 162 ? 6.824 10.737 -28.878 1.00 74.56 162 MET A C 1
ATOM 1254 O O . MET A 1 162 ? 7.070 11.858 -28.443 1.00 74.56 162 MET A O 1
ATOM 1258 N N . LEU A 1 163 ? 5.792 9.994 -28.463 1.00 82.69 163 LEU A N 1
ATOM 1259 C CA . LEU A 1 163 ? 4.820 10.431 -27.454 1.00 82.69 163 LEU A CA 1
ATOM 1260 C C . LEU A 1 163 ? 5.506 11.127 -26.262 1.00 82.69 163 LEU A C 1
ATOM 1262 O O . LEU A 1 163 ? 6.453 10.599 -25.654 1.00 82.69 163 LEU A O 1
ATOM 1266 N N . THR A 1 164 ? 5.027 12.320 -25.941 1.00 89.06 164 THR A N 1
ATOM 1267 C CA . THR A 1 164 ? 5.433 13.186 -24.834 1.00 89.06 164 THR A CA 1
ATOM 1268 C C . THR A 1 164 ? 5.102 12.559 -23.477 1.00 89.06 164 THR A C 1
ATOM 1270 O O . THR A 1 164 ? 4.362 11.581 -23.374 1.00 89.06 164 THR A O 1
ATOM 1273 N N . MET A 1 165 ? 5.681 13.099 -22.399 1.00 86.94 165 MET A N 1
ATOM 1274 C CA . MET A 1 165 ? 5.370 12.636 -21.038 1.00 86.94 165 MET A CA 1
ATOM 1275 C C . MET A 1 165 ? 3.879 12.775 -20.714 1.00 86.94 165 MET A C 1
ATOM 1277 O O . MET A 1 165 ? 3.323 11.881 -20.082 1.00 86.94 165 MET A O 1
ATOM 1281 N N . ASP A 1 166 ? 3.229 13.846 -21.172 1.00 89.31 166 ASP A N 1
ATOM 1282 C CA . ASP A 1 166 ? 1.813 14.095 -20.898 1.00 89.31 166 ASP A CA 1
ATOM 1283 C C . ASP A 1 166 ? 0.895 13.127 -21.648 1.00 89.31 166 ASP A C 1
ATOM 1285 O O . ASP A 1 166 ? -0.044 12.594 -21.057 1.00 89.31 166 ASP A O 1
ATOM 1289 N N . GLU A 1 167 ? 1.217 12.784 -22.895 1.00 91.44 167 GLU A N 1
ATOM 1290 C CA . GLU A 1 167 ? 0.481 11.752 -23.636 1.00 91.44 167 GLU A CA 1
ATOM 1291 C C . GLU A 1 167 ? 0.596 10.380 -22.957 1.00 91.44 167 GLU A C 1
ATOM 1293 O O . GLU A 1 167 ? -0.404 9.679 -22.788 1.00 91.44 167 GLU A O 1
ATOM 1298 N N . TRP A 1 168 ? 1.787 10.012 -22.466 1.00 93.88 168 TRP A N 1
ATOM 1299 C CA . TRP A 1 168 ? 1.948 8.782 -21.683 1.00 93.88 168 TRP A CA 1
ATOM 1300 C C . TRP A 1 168 ? 1.181 8.817 -20.364 1.00 93.88 168 TRP A C 1
ATOM 1302 O O . TRP A 1 168 ? 0.622 7.795 -19.965 1.00 93.88 168 TRP A O 1
ATOM 1312 N N . ARG A 1 169 ? 1.121 9.970 -19.686 1.00 93.12 169 ARG A N 1
ATOM 1313 C CA . ARG A 1 169 ? 0.332 10.131 -18.455 1.00 93.12 169 ARG A CA 1
ATOM 1314 C C . ARG A 1 169 ? -1.147 9.870 -18.715 1.00 93.12 169 ARG A C 1
ATOM 1316 O O . ARG A 1 169 ? -1.771 9.159 -17.930 1.00 93.12 169 ARG A O 1
ATOM 1323 N N . ILE A 1 170 ? -1.677 10.379 -19.829 1.00 92.00 170 ILE A N 1
ATOM 1324 C CA . ILE A 1 170 ? -3.061 10.132 -20.247 1.00 92.00 170 ILE A CA 1
ATOM 1325 C C . ILE A 1 170 ? -3.271 8.635 -20.478 1.00 92.00 170 ILE A C 1
ATOM 1327 O O . ILE A 1 170 ? -4.169 8.058 -19.872 1.00 92.00 170 ILE A O 1
ATOM 1331 N N . ILE A 1 171 ? -2.415 7.976 -21.263 1.00 94.62 171 ILE A N 1
ATOM 1332 C CA . ILE A 1 171 ? -2.531 6.532 -21.529 1.00 94.62 171 ILE A CA 1
ATOM 1333 C C . ILE A 1 171 ? -2.492 5.726 -20.222 1.00 94.62 171 ILE A C 1
ATOM 1335 O O . ILE A 1 171 ? -3.348 4.878 -19.977 1.00 94.62 171 ILE A O 1
ATOM 1339 N N . PHE A 1 172 ? -1.526 6.010 -19.349 1.00 95.69 172 PHE A N 1
ATOM 1340 C CA . PHE A 1 172 ? -1.353 5.289 -18.088 1.00 95.69 172 PHE A CA 1
ATOM 1341 C C . PHE A 1 172 ? -2.457 5.563 -17.064 1.00 95.69 172 PHE A C 1
ATOM 1343 O O . PHE A 1 172 ? -2.649 4.749 -16.161 1.00 95.69 172 PHE A O 1
ATOM 1350 N N . SER A 1 173 ? -3.205 6.661 -17.199 1.00 91.00 173 SER A N 1
ATOM 1351 C CA . SER A 1 173 ? -4.347 6.958 -16.326 1.00 91.00 173 SER A CA 1
ATOM 1352 C C . SER A 1 173 ? -5.499 5.955 -16.480 1.00 91.00 173 SER A C 1
ATOM 1354 O O . SER A 1 173 ? -6.244 5.745 -15.525 1.00 91.00 173 SER A O 1
ATOM 1356 N N . TYR A 1 174 ? -5.593 5.279 -17.633 1.00 92.25 174 TYR A N 1
ATOM 1357 C CA . TYR A 1 174 ? -6.584 4.230 -17.902 1.00 92.25 174 TYR A CA 1
ATOM 1358 C C . TYR A 1 174 ? -6.171 2.841 -17.397 1.00 92.25 174 TYR A C 1
ATOM 1360 O O . TYR A 1 174 ? -6.979 1.913 -17.427 1.00 92.25 174 TYR A O 1
ATOM 1368 N N . LEU A 1 175 ? -4.927 2.668 -16.942 1.00 92.50 175 LEU A N 1
ATOM 1369 C CA . LEU A 1 175 ? -4.438 1.378 -16.461 1.00 92.50 175 LEU A CA 1
ATOM 1370 C C . LEU A 1 175 ? -4.940 1.075 -15.046 1.00 92.50 175 LEU A C 1
ATOM 1372 O O . LEU A 1 175 ? -5.001 1.946 -14.173 1.00 92.50 175 LEU A O 1
ATOM 1376 N N . THR A 1 176 ? -5.208 -0.204 -14.778 1.00 92.12 176 THR A N 1
ATOM 1377 C CA . THR A 1 176 ? -5.444 -0.672 -13.407 1.00 92.12 176 THR A CA 1
ATOM 1378 C C . THR A 1 176 ? -4.184 -0.524 -12.552 1.00 92.12 176 THR A C 1
ATOM 1380 O O . THR A 1 176 ? -3.066 -0.411 -13.059 1.00 92.12 176 THR A O 1
ATOM 1383 N N . ILE A 1 177 ? -4.334 -0.584 -11.225 1.00 92.50 177 ILE A N 1
ATOM 1384 C CA . ILE A 1 177 ? -3.192 -0.494 -10.304 1.00 92.50 177 ILE A CA 1
ATOM 1385 C C . ILE A 1 177 ? -2.099 -1.529 -10.619 1.00 92.50 177 ILE A C 1
ATOM 1387 O O . ILE A 1 177 ? -0.936 -1.135 -10.744 1.00 92.50 177 ILE A O 1
ATOM 1391 N N . PRO A 1 178 ? -2.414 -2.828 -10.795 1.00 92.19 178 PRO A N 1
ATOM 1392 C CA . PRO A 1 178 ? -1.376 -3.809 -11.088 1.00 92.19 178 PRO A CA 1
ATOM 1393 C C . PRO A 1 178 ? -0.712 -3.577 -12.448 1.00 92.19 178 PRO A C 1
ATOM 1395 O O . PRO A 1 178 ? 0.481 -3.831 -12.591 1.00 92.19 178 PRO A O 1
ATOM 1398 N N . GLU A 1 179 ? -1.453 -3.097 -13.448 1.00 92.94 179 GLU A N 1
ATOM 1399 C CA . GLU A 1 179 ? -0.899 -2.758 -14.764 1.00 92.94 179 GLU A CA 1
ATOM 1400 C C . GLU A 1 179 ? 0.034 -1.552 -14.689 1.00 92.94 179 GLU A C 1
ATOM 1402 O O . GLU A 1 179 ? 1.139 -1.615 -15.229 1.00 92.94 179 GLU A O 1
ATOM 1407 N N . LEU A 1 180 ? -0.346 -0.513 -13.939 1.00 94.44 180 LEU A N 1
ATOM 1408 C CA . LEU A 1 180 ? 0.493 0.660 -13.714 1.00 94.44 180 LEU A CA 1
ATOM 1409 C C . LEU A 1 180 ? 1.821 0.288 -13.033 1.00 94.44 180 LEU A C 1
ATOM 1411 O O . LEU A 1 180 ? 2.880 0.784 -13.404 1.00 94.44 180 LEU A O 1
ATOM 1415 N N . VAL A 1 181 ? 1.801 -0.649 -12.082 1.00 93.69 181 VAL A N 1
ATOM 1416 C CA . VAL A 1 181 ? 3.039 -1.164 -11.472 1.00 93.69 181 VAL A CA 1
ATOM 1417 C C . VAL A 1 181 ? 3.893 -1.936 -12.486 1.00 93.69 181 VAL A C 1
ATOM 1419 O O . VAL A 1 181 ? 5.123 -1.889 -12.428 1.00 93.69 181 VAL A O 1
ATOM 1422 N N . ARG A 1 182 ? 3.280 -2.662 -13.431 1.00 94.25 182 ARG A N 1
ATOM 1423 C CA . ARG A 1 182 ? 4.023 -3.427 -14.449 1.00 94.25 182 ARG A CA 1
ATOM 1424 C C . ARG A 1 182 ? 4.711 -2.522 -15.468 1.00 94.25 182 ARG A C 1
ATOM 1426 O O . ARG A 1 182 ? 5.844 -2.832 -15.842 1.00 94.25 182 ARG A O 1
ATOM 1433 N N . VAL A 1 183 ? 4.081 -1.420 -15.892 1.00 94.88 183 VAL A N 1
ATOM 1434 C CA . VAL A 1 183 ? 4.676 -0.511 -16.895 1.00 94.88 183 VAL A CA 1
ATOM 1435 C C . VAL A 1 183 ? 5.973 0.139 -16.407 1.00 94.88 183 VAL A C 1
ATOM 1437 O O . VAL A 1 183 ? 6.862 0.409 -17.211 1.00 94.88 183 VAL A O 1
ATOM 1440 N N . GLU A 1 184 ? 6.166 0.264 -15.090 1.00 94.00 184 GLU A N 1
ATOM 1441 C CA . GLU A 1 184 ? 7.424 0.736 -14.495 1.00 94.00 184 GLU A CA 1
ATOM 1442 C C . GLU A 1 184 ? 8.647 -0.135 -14.825 1.00 94.00 184 GLU A C 1
ATOM 1444 O O . GLU A 1 184 ? 9.788 0.289 -14.631 1.00 94.00 184 GLU A O 1
ATOM 1449 N N . ARG A 1 185 ? 8.434 -1.371 -15.289 1.00 94.31 185 ARG A N 1
ATOM 1450 C CA . ARG A 1 185 ? 9.506 -2.321 -15.622 1.00 94.31 185 ARG A CA 1
ATOM 1451 C C . ARG A 1 185 ? 9.841 -2.352 -17.114 1.00 94.31 185 ARG A C 1
ATOM 1453 O O . ARG A 1 185 ? 10.729 -3.108 -17.493 1.00 94.31 185 ARG A O 1
ATOM 1460 N N . VAL A 1 186 ? 9.138 -1.578 -17.944 1.00 94.88 186 VAL A N 1
ATOM 1461 C CA . VAL A 1 186 ? 9.283 -1.617 -19.409 1.00 94.88 186 VAL A CA 1
ATOM 1462 C C . VAL A 1 186 ? 10.494 -0.810 -19.869 1.00 94.88 186 VAL A C 1
ATOM 1464 O O . VAL A 1 186 ? 11.402 -1.361 -20.483 1.00 94.88 186 VAL A O 1
ATOM 1467 N N . CYS A 1 187 ? 10.545 0.485 -19.555 1.00 93.50 187 CYS A N 1
ATOM 1468 C CA . CYS A 1 187 ? 11.688 1.344 -19.861 1.00 93.50 187 CYS A CA 1
ATOM 1469 C C . CYS A 1 187 ? 11.801 2.496 -18.850 1.00 93.50 187 CYS A C 1
ATOM 1471 O O . CYS A 1 187 ? 10.881 2.750 -18.069 1.00 93.50 187 CYS A O 1
ATOM 1473 N N . ARG A 1 188 ? 12.930 3.218 -18.871 1.00 92.62 188 ARG A N 1
ATOM 1474 C CA . ARG A 1 188 ? 13.185 4.339 -17.950 1.00 92.62 188 ARG A CA 1
ATOM 1475 C C . ARG A 1 188 ? 12.117 5.434 -18.052 1.00 92.62 188 ARG A C 1
ATOM 1477 O O . ARG A 1 188 ? 11.610 5.856 -17.019 1.00 92.62 188 ARG A O 1
ATOM 1484 N N . LYS A 1 189 ? 11.733 5.819 -19.275 1.00 91.62 189 LYS A N 1
ATOM 1485 C CA . LYS A 1 189 ? 10.709 6.849 -19.513 1.00 91.62 189 LYS A CA 1
ATOM 1486 C C . LYS A 1 189 ? 9.366 6.448 -18.900 1.00 91.62 189 LYS A C 1
ATOM 1488 O O . LYS A 1 189 ? 8.807 7.208 -18.126 1.00 91.62 189 LYS A O 1
ATOM 1493 N N . TRP A 1 190 ? 8.901 5.221 -19.148 1.00 94.94 190 TRP A N 1
ATOM 1494 C CA . TRP A 1 190 ? 7.638 4.716 -18.589 1.00 94.94 190 TRP A CA 1
ATOM 1495 C C . TRP A 1 190 ? 7.658 4.663 -17.062 1.00 94.94 190 TRP A C 1
ATOM 1497 O O . TRP A 1 190 ? 6.674 5.019 -16.417 1.00 94.94 190 TRP A O 1
ATOM 1507 N N . ARG A 1 191 ? 8.791 4.264 -16.473 1.00 95.12 191 ARG A N 1
ATOM 1508 C CA . ARG A 1 191 ? 8.978 4.294 -15.021 1.00 95.12 191 ARG A CA 1
ATOM 1509 C C . ARG A 1 191 ? 8.870 5.707 -14.461 1.00 95.12 191 ARG A C 1
ATOM 1511 O O . ARG A 1 191 ? 8.183 5.899 -13.465 1.00 95.12 191 ARG A O 1
ATOM 1518 N N . GLU A 1 192 ? 9.535 6.677 -15.077 1.00 94.00 192 GLU A N 1
ATOM 1519 C CA . GLU A 1 192 ? 9.485 8.080 -14.653 1.00 94.00 192 GLU A CA 1
ATOM 1520 C C . GLU A 1 192 ? 8.055 8.636 -14.757 1.00 94.00 192 GLU A C 1
ATOM 1522 O O . GLU A 1 192 ? 7.554 9.199 -13.784 1.00 94.00 192 GLU A O 1
ATOM 1527 N N . THR A 1 193 ? 7.352 8.376 -15.867 1.00 94.88 193 THR A N 1
ATOM 1528 C CA . THR A 1 193 ? 5.944 8.767 -16.057 1.00 94.88 193 THR A CA 1
ATOM 1529 C C . THR A 1 193 ? 5.025 8.140 -15.005 1.00 94.88 193 THR A C 1
ATOM 1531 O O . THR A 1 193 ? 4.225 8.835 -14.379 1.00 94.88 193 THR A O 1
ATOM 1534 N N . ALA A 1 194 ? 5.138 6.830 -14.776 1.00 95.75 194 ALA A N 1
ATOM 1535 C CA . ALA A 1 194 ? 4.307 6.123 -13.806 1.00 95.75 194 ALA A CA 1
ATOM 1536 C C . ALA A 1 194 ? 4.565 6.613 -12.372 1.00 95.75 194 ALA A C 1
ATOM 1538 O O . ALA A 1 194 ? 3.620 6.839 -11.621 1.00 95.75 194 ALA A O 1
ATOM 1539 N N . LEU A 1 195 ? 5.828 6.841 -11.989 1.00 93.88 195 LEU A N 1
ATOM 1540 C CA . LEU A 1 195 ? 6.170 7.403 -10.677 1.00 93.88 195 LEU A CA 1
ATOM 1541 C C . LEU A 1 195 ? 5.629 8.824 -10.488 1.00 93.88 195 LEU A C 1
ATOM 1543 O O . LEU A 1 195 ? 5.226 9.170 -9.379 1.00 93.88 195 LEU A O 1
ATOM 1547 N N . GLN A 1 196 ? 5.588 9.639 -11.543 1.00 92.88 196 GLN A N 1
ATOM 1548 C CA . GLN A 1 196 ? 4.954 10.953 -11.479 1.00 92.88 196 GLN A CA 1
ATOM 1549 C C . GLN A 1 196 ? 3.442 10.833 -11.241 1.00 92.88 196 GLN A C 1
ATOM 1551 O O . GLN A 1 196 ? 2.918 11.480 -10.335 1.00 92.88 196 GLN A O 1
ATOM 1556 N N . LEU A 1 197 ? 2.760 9.928 -11.953 1.00 94.31 197 LEU A N 1
ATOM 1557 C CA . LEU A 1 197 ? 1.341 9.644 -11.713 1.00 94.31 197 LEU A CA 1
ATOM 1558 C C . LEU A 1 197 ? 1.064 9.149 -10.291 1.00 94.31 197 LEU A C 1
ATOM 1560 O O . LEU A 1 197 ? 0.032 9.490 -9.719 1.00 94.31 197 LEU A O 1
ATOM 1564 N N . TRP A 1 198 ? 1.963 8.353 -9.707 1.00 94.62 198 TRP A N 1
ATOM 1565 C CA . TRP A 1 198 ? 1.845 7.928 -8.312 1.00 94.62 198 TRP A CA 1
ATOM 1566 C C . TRP A 1 198 ? 1.928 9.103 -7.337 1.00 94.62 198 TRP A C 1
ATOM 1568 O O . TRP A 1 198 ? 1.108 9.194 -6.428 1.00 94.62 198 TRP A O 1
ATOM 1578 N N . LYS A 1 199 ? 2.880 10.019 -7.539 1.00 92.81 199 LYS A N 1
ATOM 1579 C CA . LYS A 1 199 ? 3.078 11.199 -6.679 1.00 92.81 199 LYS A CA 1
ATOM 1580 C C . LYS A 1 199 ? 1.938 12.212 -6.748 1.00 92.81 199 LYS A C 1
ATOM 1582 O O . LYS A 1 199 ? 1.744 12.980 -5.811 1.00 92.81 199 LYS A O 1
ATOM 1587 N N . GLU A 1 200 ? 1.217 12.252 -7.858 1.00 92.00 200 GLU A N 1
ATOM 1588 C CA . GLU A 1 200 ? 0.081 13.158 -8.050 1.00 92.00 200 GLU A CA 1
ATOM 1589 C C . GLU A 1 200 ? -1.247 12.535 -7.595 1.00 92.00 200 GLU A C 1
ATOM 1591 O O . GLU A 1 200 ? -2.258 13.230 -7.474 1.00 92.00 200 GLU A O 1
ATOM 1596 N N . ARG A 1 201 ? -1.257 11.228 -7.309 1.00 93.31 201 ARG A N 1
ATOM 1597 C CA . ARG A 1 201 ? -2.467 10.467 -7.005 1.00 93.31 201 ARG A CA 1
ATOM 1598 C C . ARG A 1 201 ? -3.053 10.848 -5.648 1.00 93.31 201 ARG A C 1
ATOM 1600 O O . ARG A 1 201 ? -2.526 10.495 -4.598 1.00 93.31 201 ARG A O 1
ATOM 1607 N N . ARG A 1 202 ? -4.209 11.511 -5.673 1.00 95.38 202 ARG A N 1
ATOM 1608 C CA . ARG A 1 202 ? -4.987 11.830 -4.465 1.00 95.38 202 ARG A CA 1
ATOM 1609 C C . ARG A 1 202 ? -5.890 10.685 -4.024 1.00 95.38 202 ARG A C 1
ATOM 1611 O O . ARG A 1 202 ? -6.105 10.533 -2.827 1.00 95.38 202 ARG A O 1
ATOM 1618 N N . ASP A 1 203 ? -6.342 9.853 -4.954 1.00 94.81 203 ASP A N 1
ATOM 1619 C CA . ASP A 1 203 ? -7.320 8.803 -4.682 1.00 94.81 203 ASP A CA 1
ATOM 1620 C C . ASP A 1 203 ? -6.814 7.441 -5.157 1.00 94.81 203 ASP A C 1
ATOM 1622 O O . ASP A 1 203 ? -6.350 7.281 -6.290 1.00 94.81 203 ASP A O 1
ATOM 1626 N N . LEU A 1 204 ? -6.910 6.436 -4.288 1.00 94.31 204 LEU A N 1
ATOM 1627 C CA . LEU A 1 204 ? -6.503 5.070 -4.587 1.00 94.31 204 LEU A CA 1
ATOM 1628 C C . LEU A 1 204 ? -7.614 4.098 -4.208 1.00 94.31 204 LEU A C 1
ATOM 1630 O O . LEU A 1 204 ? -7.902 3.880 -3.036 1.00 94.31 204 LEU A O 1
ATOM 1634 N N . THR A 1 205 ? -8.213 3.474 -5.221 1.00 90.94 205 THR A N 1
ATOM 1635 C CA . THR A 1 205 ? -9.088 2.312 -5.039 1.00 90.94 205 THR A CA 1
ATOM 1636 C C . THR A 1 205 ? -8.361 1.078 -5.554 1.00 90.94 205 THR A C 1
ATOM 1638 O O . THR A 1 205 ? -8.017 1.001 -6.736 1.00 90.94 205 THR A O 1
ATOM 1641 N N . CYS A 1 206 ? -8.124 0.103 -4.679 1.00 85.62 206 CYS A N 1
ATOM 1642 C CA . CYS A 1 206 ? -7.340 -1.091 -4.994 1.00 85.62 206 CYS A CA 1
ATOM 1643 C C . CYS A 1 206 ? -8.150 -2.138 -5.781 1.00 85.62 206 CYS A C 1
ATOM 1645 O O . CYS A 1 206 ? -8.405 -3.243 -5.305 1.00 85.62 206 CYS A O 1
ATOM 1647 N N . ARG A 1 207 ? -8.545 -1.796 -7.015 1.00 83.81 207 ARG A N 1
ATOM 1648 C CA . ARG A 1 207 ? -9.194 -2.713 -7.971 1.00 83.81 207 ARG A CA 1
ATOM 1649 C C . ARG A 1 207 ? -8.169 -3.432 -8.852 1.00 83.81 207 ARG A C 1
ATOM 1651 O O . ARG A 1 207 ? -7.047 -2.963 -9.035 1.00 83.81 207 ARG A O 1
ATOM 1658 N N . GLY A 1 208 ? -8.573 -4.564 -9.429 1.00 81.75 208 GLY A N 1
ATOM 1659 C CA . GLY A 1 208 ? -7.767 -5.329 -10.392 1.00 81.75 208 GLY A CA 1
ATOM 1660 C C . GLY A 1 208 ? -6.764 -6.308 -9.770 1.00 81.75 208 GLY A C 1
ATOM 1661 O O . GLY A 1 208 ? -6.123 -7.071 -10.495 1.00 81.75 208 GLY A O 1
ATOM 1662 N N . PHE A 1 209 ? -6.640 -6.333 -8.440 1.00 85.12 209 PHE A N 1
ATOM 1663 C CA . PHE A 1 209 ? -5.937 -7.409 -7.742 1.00 85.12 209 PHE A CA 1
ATOM 1664 C C . PHE A 1 209 ? -6.731 -8.714 -7.868 1.00 85.12 209 PHE A C 1
ATOM 1666 O O . PHE A 1 209 ? -7.959 -8.719 -7.882 1.00 85.12 209 PHE A O 1
ATOM 1673 N N . SER A 1 210 ? -6.016 -9.825 -8.013 1.00 81.31 210 SER A N 1
ATOM 1674 C CA . SER A 1 210 ? -6.588 -11.159 -8.234 1.00 81.31 210 SER A CA 1
ATOM 1675 C C . SER A 1 210 ? -5.724 -12.204 -7.541 1.00 81.31 210 SER A C 1
ATOM 1677 O O . SER A 1 210 ? -4.647 -11.887 -7.043 1.00 81.31 210 SER A O 1
ATOM 1679 N N . PHE A 1 211 ? -6.127 -13.473 -7.579 1.00 76.25 211 PHE A N 1
ATOM 1680 C CA . PHE A 1 211 ? -5.339 -14.574 -7.015 1.00 76.25 211 PHE A CA 1
ATOM 1681 C C . PHE A 1 211 ? -3.899 -14.661 -7.562 1.00 76.25 211 PHE A C 1
ATOM 1683 O O . PHE A 1 211 ? -3.017 -15.176 -6.886 1.00 76.25 211 PHE A O 1
ATOM 1690 N N . LYS A 1 212 ? -3.633 -14.135 -8.769 1.00 78.75 212 LYS A N 1
ATOM 1691 C CA . LYS A 1 212 ? -2.279 -14.086 -9.356 1.00 78.75 212 LYS A CA 1
ATOM 1692 C C . LYS A 1 212 ? -1.446 -12.895 -8.882 1.00 78.75 212 LYS A C 1
ATOM 1694 O O . LYS A 1 212 ? -0.229 -12.927 -8.998 1.00 78.75 212 LYS A O 1
ATOM 1699 N N . ASN A 1 213 ? -2.094 -11.829 -8.419 1.00 81.50 213 ASN A N 1
ATOM 1700 C CA . ASN A 1 213 ? -1.460 -10.605 -7.936 1.00 81.50 213 ASN A CA 1
ATOM 1701 C C . ASN A 1 213 ? -2.242 -10.149 -6.706 1.00 81.50 213 ASN A C 1
ATOM 1703 O O . ASN A 1 213 ? -3.124 -9.297 -6.814 1.00 81.50 213 ASN A O 1
ATOM 1707 N N . LEU A 1 214 ? -1.972 -10.791 -5.574 1.00 86.81 214 LEU A N 1
ATOM 1708 C CA . LEU A 1 214 ? -2.632 -10.497 -4.308 1.00 86.81 214 LEU A CA 1
ATOM 1709 C C . LEU A 1 214 ? -2.109 -9.178 -3.732 1.00 86.81 214 LEU A C 1
ATOM 1711 O O . LEU A 1 214 ? -0.905 -8.912 -3.773 1.00 86.81 214 LEU A O 1
ATOM 1715 N N . LEU A 1 215 ? -3.005 -8.372 -3.160 1.00 89.81 215 LEU A N 1
ATOM 1716 C CA . LEU A 1 215 ? -2.612 -7.202 -2.382 1.00 89.81 215 LEU A CA 1
ATOM 1717 C C . LEU A 1 215 ? -2.340 -7.617 -0.933 1.00 89.81 215 LEU A C 1
ATOM 1719 O O . LEU A 1 215 ? -3.188 -7.444 -0.066 1.00 89.81 215 LEU A O 1
ATOM 1723 N N . THR A 1 216 ? -1.164 -8.187 -0.680 1.00 91.62 216 THR A N 1
ATOM 1724 C CA . THR A 1 216 ? -0.696 -8.425 0.693 1.00 91.62 216 THR A CA 1
ATOM 1725 C C . THR A 1 216 ? -0.242 -7.118 1.342 1.00 91.62 216 THR A C 1
ATOM 1727 O O . THR A 1 216 ? 0.028 -6.136 0.647 1.00 91.62 216 THR A O 1
ATOM 1730 N N . ASP A 1 217 ? -0.057 -7.115 2.660 1.00 91.69 217 ASP A N 1
ATOM 1731 C CA . ASP A 1 217 ? 0.440 -5.953 3.412 1.00 91.69 217 ASP A CA 1
ATOM 1732 C C . ASP A 1 217 ? 1.755 -5.383 2.873 1.00 91.69 217 ASP A C 1
ATOM 1734 O O . ASP A 1 217 ? 1.914 -4.169 2.743 1.00 91.69 217 ASP A O 1
ATOM 1738 N N . LYS A 1 218 ? 2.687 -6.253 2.463 1.00 90.50 218 LYS A N 1
ATOM 1739 C CA . LYS A 1 218 ? 3.961 -5.833 1.856 1.00 90.50 218 LYS A CA 1
ATOM 1740 C C . LYS A 1 218 ? 3.743 -5.087 0.537 1.00 90.50 218 LYS A C 1
ATOM 1742 O O . LYS A 1 218 ? 4.437 -4.107 0.250 1.00 90.50 218 LYS A O 1
ATOM 1747 N N . VAL A 1 219 ? 2.788 -5.546 -0.273 1.00 92.38 219 VAL A N 1
ATOM 1748 C CA . VAL A 1 219 ? 2.438 -4.893 -1.541 1.00 92.38 219 VAL A CA 1
ATOM 1749 C C . VAL A 1 219 ? 1.706 -3.584 -1.267 1.00 92.38 219 VAL A C 1
ATOM 1751 O O . VAL A 1 219 ? 2.056 -2.578 -1.877 1.00 92.38 219 VAL A O 1
ATOM 1754 N N . LEU A 1 220 ? 0.766 -3.562 -0.317 1.00 94.38 220 LEU A N 1
ATOM 1755 C CA . LEU A 1 220 ? 0.081 -2.349 0.129 1.00 94.38 220 LEU A CA 1
ATOM 1756 C C . LEU A 1 220 ? 1.089 -1.283 0.570 1.00 94.38 220 LEU A C 1
ATOM 1758 O O . LEU A 1 220 ? 1.104 -0.196 0.002 1.00 94.38 220 LEU A O 1
ATOM 1762 N N . MET A 1 221 ? 1.994 -1.616 1.490 1.00 94.81 221 MET A N 1
ATOM 1763 C CA . MET A 1 221 ? 3.067 -0.726 1.940 1.00 94.81 221 MET A CA 1
ATOM 1764 C C . MET A 1 221 ? 3.889 -0.187 0.761 1.00 94.81 221 MET A C 1
ATOM 1766 O O . MET A 1 221 ? 4.134 1.015 0.650 1.00 94.81 221 MET A O 1
ATOM 1770 N N . SER A 1 222 ? 4.269 -1.068 -0.170 1.00 94.12 222 SER A N 1
ATOM 1771 C CA . SER A 1 222 ? 5.020 -0.683 -1.369 1.00 94.12 222 SER A CA 1
ATOM 1772 C C . SER A 1 222 ? 4.239 0.282 -2.266 1.00 94.12 222 SER A C 1
ATOM 1774 O O . SER A 1 222 ? 4.840 1.180 -2.848 1.00 94.12 222 SER A O 1
ATOM 1776 N N . LEU A 1 223 ? 2.917 0.130 -2.387 1.00 94.06 223 LEU A N 1
ATOM 1777 C CA . LEU A 1 223 ? 2.061 1.046 -3.148 1.00 94.06 223 LEU A CA 1
ATOM 1778 C C . LEU A 1 223 ? 1.912 2.402 -2.459 1.00 94.06 223 LEU A C 1
ATOM 1780 O O . LEU A 1 223 ? 2.041 3.436 -3.113 1.00 94.06 223 LEU A O 1
ATOM 1784 N N . LEU A 1 224 ? 1.683 2.415 -1.146 1.00 94.31 224 LEU A N 1
ATOM 1785 C CA . LEU A 1 224 ? 1.519 3.661 -0.396 1.00 94.31 224 LEU A CA 1
ATOM 1786 C C . LEU A 1 224 ? 2.813 4.487 -0.398 1.00 94.31 224 LEU A C 1
ATOM 1788 O O . LEU A 1 224 ? 2.765 5.698 -0.612 1.00 94.31 224 LEU A O 1
ATOM 1792 N N . ASN A 1 225 ? 3.977 3.833 -0.303 1.00 94.00 225 ASN A N 1
ATOM 1793 C CA . ASN A 1 225 ? 5.284 4.486 -0.436 1.00 94.00 225 ASN A CA 1
ATOM 1794 C C . ASN A 1 225 ? 5.456 5.240 -1.761 1.00 94.00 225 ASN A C 1
ATOM 1796 O O . ASN A 1 225 ? 6.071 6.307 -1.796 1.00 94.00 225 ASN A O 1
ATOM 1800 N N . ARG A 1 226 ? 4.881 4.730 -2.854 1.00 93.44 226 ARG A N 1
ATOM 1801 C CA . ARG A 1 226 ? 4.938 5.387 -4.172 1.00 93.44 226 ARG A CA 1
ATOM 1802 C C . ARG A 1 226 ? 4.115 6.661 -4.225 1.00 93.44 226 ARG A C 1
ATOM 1804 O O . ARG A 1 226 ? 4.466 7.574 -4.964 1.00 93.44 226 ARG A O 1
ATOM 1811 N N . CYS A 1 227 ? 3.041 6.721 -3.443 1.00 91.19 227 CYS A N 1
ATOM 1812 C CA . CYS A 1 227 ? 2.174 7.887 -3.380 1.00 91.19 227 CYS A CA 1
ATOM 1813 C C . CYS A 1 227 ? 2.825 9.044 -2.599 1.00 91.19 227 CYS A C 1
ATOM 1815 O O . CYS A 1 227 ? 2.323 10.158 -2.664 1.00 91.19 227 CYS A O 1
ATOM 1817 N N . CYS A 1 228 ? 3.936 8.834 -1.880 1.00 80.75 228 CYS A N 1
ATOM 1818 C CA . CYS A 1 228 ? 4.717 9.890 -1.212 1.00 80.75 228 CYS A CA 1
ATOM 1819 C C . CYS A 1 228 ? 3.872 10.872 -0.362 1.00 80.75 228 CYS A C 1
ATOM 1821 O O . CYS A 1 228 ? 4.076 12.082 -0.425 1.00 80.75 228 CYS A O 1
ATOM 1823 N N . GLY A 1 229 ? 2.871 10.380 0.380 1.00 84.81 229 GLY A N 1
ATOM 1824 C CA . GLY A 1 229 ? 1.999 11.220 1.220 1.00 84.81 229 GLY A CA 1
ATOM 1825 C C . GLY A 1 229 ? 1.029 12.139 0.454 1.00 84.81 229 GLY A C 1
ATOM 1826 O O . GLY A 1 229 ? 0.319 12.949 1.055 1.00 84.81 229 GLY A O 1
ATOM 1827 N N . SER A 1 230 ? 0.965 12.017 -0.874 1.00 90.75 230 SER A N 1
ATOM 1828 C CA . SER A 1 230 ? 0.040 12.762 -1.737 1.00 90.75 230 SER A CA 1
ATOM 1829 C C . SER A 1 230 ? -1.414 12.310 -1.592 1.00 90.75 230 SER A C 1
ATOM 1831 O O . SER A 1 230 ? -2.321 13.079 -1.921 1.00 90.75 230 SER A O 1
ATOM 1833 N N . LEU A 1 231 ? -1.615 11.094 -1.079 1.00 95.19 231 LEU A N 1
ATOM 1834 C CA . LEU A 1 231 ? -2.903 10.430 -0.987 1.00 95.19 231 LEU A CA 1
ATOM 1835 C C . LEU A 1 231 ? -3.837 11.146 -0.000 1.00 95.19 231 LEU A C 1
ATOM 1837 O O . LEU A 1 231 ? -3.414 11.621 1.055 1.00 95.19 231 LEU A O 1
ATOM 1841 N N . ARG A 1 232 ? -5.111 11.239 -0.373 1.00 96.62 232 ARG A N 1
ATOM 1842 C CA . ARG A 1 232 ? -6.210 11.866 0.375 1.00 96.62 232 ARG A CA 1
ATOM 1843 C C . ARG A 1 232 ? -7.392 10.915 0.535 1.00 96.62 232 ARG A C 1
ATOM 1845 O O . ARG A 1 232 ? -8.015 10.940 1.592 1.00 96.62 232 ARG A O 1
ATOM 1852 N N . SER A 1 233 ? -7.654 10.041 -0.438 1.00 97.44 233 SER A N 1
ATOM 1853 C CA . SER A 1 233 ? -8.626 8.954 -0.308 1.00 97.44 233 SER A CA 1
ATOM 1854 C C . SER A 1 233 ? -8.011 7.586 -0.575 1.00 97.44 233 SER A C 1
ATOM 1856 O O . SER A 1 233 ? -7.305 7.388 -1.564 1.00 97.44 233 SER A O 1
ATOM 1858 N N . LEU A 1 234 ? -8.322 6.622 0.291 1.00 96.50 234 LEU A N 1
ATOM 1859 C CA . LEU A 1 234 ? -7.928 5.228 0.144 1.00 96.50 234 LEU A CA 1
ATOM 1860 C C . LEU A 1 234 ? -9.138 4.315 0.346 1.00 96.50 234 LEU A C 1
ATOM 1862 O O . LEU A 1 234 ? -9.813 4.392 1.370 1.00 96.50 234 LEU A O 1
ATOM 1866 N N . ASN A 1 235 ? -9.383 3.425 -0.615 1.00 95.19 235 ASN A N 1
ATOM 1867 C CA . ASN A 1 235 ? -10.390 2.375 -0.510 1.00 95.19 235 ASN A CA 1
ATOM 1868 C C . ASN A 1 235 ? -9.751 0.991 -0.703 1.00 95.19 235 ASN A C 1
ATOM 1870 O O . ASN A 1 235 ? -9.215 0.677 -1.774 1.00 95.19 235 ASN A O 1
ATOM 1874 N N . LEU A 1 236 ? -9.837 0.176 0.353 1.00 92.94 236 LEU A N 1
ATOM 1875 C CA . LEU A 1 236 ? -9.315 -1.189 0.434 1.00 92.94 236 LEU A CA 1
ATOM 1876 C C . LEU A 1 236 ? -10.414 -2.256 0.554 1.00 92.94 236 LEU A C 1
ATOM 1878 O O . LEU A 1 236 ? -10.093 -3.441 0.639 1.00 92.94 236 LEU A O 1
ATOM 1882 N N . PHE A 1 237 ? -11.695 -1.881 0.521 1.00 89.81 237 PHE A N 1
ATOM 1883 C CA . PHE A 1 237 ? -12.811 -2.811 0.718 1.00 89.81 237 PHE A CA 1
ATOM 1884 C C . PHE A 1 237 ? -12.754 -4.007 -0.244 1.00 89.81 237 PHE A C 1
ATOM 1886 O O . PHE A 1 237 ? -12.915 -5.156 0.170 1.00 89.81 237 PHE A O 1
ATOM 1893 N N . THR A 1 238 ? -12.433 -3.754 -1.518 1.00 85.62 238 THR A N 1
ATOM 1894 C CA . THR A 1 238 ? -12.393 -4.776 -2.581 1.00 85.62 238 THR A CA 1
ATOM 1895 C C . THR A 1 238 ? -11.335 -5.860 -2.377 1.00 85.62 238 THR A C 1
ATOM 1897 O O . THR A 1 238 ? -11.371 -6.881 -3.055 1.00 85.62 238 THR A O 1
ATOM 1900 N N . VAL A 1 239 ? -10.375 -5.636 -1.482 1.00 86.31 239 VAL A N 1
ATOM 1901 C CA . VAL A 1 239 ? -9.218 -6.510 -1.219 1.00 86.31 239 VAL A CA 1
ATOM 1902 C C . VAL A 1 239 ? -9.095 -6.877 0.262 1.00 86.31 239 VAL A C 1
ATOM 1904 O O . VAL A 1 239 ? -8.127 -7.515 0.666 1.00 86.31 239 VAL A O 1
ATOM 1907 N N . SER A 1 240 ? -10.096 -6.507 1.059 1.00 85.25 240 SER A N 1
ATOM 1908 C CA . SER A 1 240 ? -10.115 -6.612 2.519 1.00 85.25 240 SER A CA 1
ATOM 1909 C C . SER A 1 240 ? -9.826 -8.013 3.064 1.00 85.25 240 SER A C 1
ATOM 1911 O O . SER A 1 240 ? -9.141 -8.145 4.070 1.00 85.25 240 SER A O 1
ATOM 1913 N N . GLN A 1 241 ? -10.264 -9.056 2.357 1.00 84.88 241 GLN A N 1
ATOM 1914 C CA . GLN A 1 241 ? -10.105 -10.463 2.753 1.00 84.88 241 GLN A CA 1
ATOM 1915 C C . GLN A 1 241 ? -8.650 -10.960 2.764 1.00 84.88 241 GLN A C 1
ATOM 1917 O O . GLN A 1 241 ? -8.360 -12.006 3.333 1.00 84.88 241 GLN A O 1
ATOM 1922 N N . VAL A 1 242 ? -7.741 -10.255 2.087 1.00 87.38 242 VAL A N 1
ATOM 1923 C CA . VAL A 1 242 ? -6.321 -10.637 1.964 1.00 87.38 242 VAL A CA 1
ATOM 1924 C C . VAL A 1 242 ? -5.444 -9.860 2.954 1.00 87.38 242 VAL A C 1
ATOM 1926 O O . VAL A 1 242 ? -4.276 -10.189 3.153 1.00 87.38 242 VAL A O 1
ATOM 1929 N N . LEU A 1 243 ? -6.004 -8.815 3.558 1.00 89.88 243 LEU A N 1
ATOM 1930 C CA . LEU A 1 243 ? -5.321 -7.875 4.433 1.00 89.88 243 LEU A CA 1
ATOM 1931 C C . LEU A 1 243 ? -5.413 -8.321 5.897 1.00 89.88 243 LEU A C 1
ATOM 1933 O O . LEU A 1 243 ? -6.410 -8.909 6.318 1.00 89.88 243 LEU A O 1
ATOM 1937 N N . THR A 1 244 ? -4.367 -8.041 6.672 1.00 91.12 244 THR A N 1
ATOM 1938 C CA . THR A 1 244 ? -4.254 -8.475 8.072 1.00 91.12 244 THR A CA 1
ATOM 1939 C C . THR A 1 244 ? -4.520 -7.328 9.053 1.00 91.12 244 THR A C 1
ATOM 1941 O O . THR A 1 244 ? -4.860 -6.207 8.675 1.00 91.12 244 THR A O 1
ATOM 1944 N N . GLU A 1 245 ? -4.355 -7.589 10.348 1.00 86.94 245 GLU A N 1
ATOM 1945 C CA . GLU A 1 245 ? -4.441 -6.565 11.393 1.00 86.94 245 GLU A CA 1
ATOM 1946 C C . GLU A 1 245 ? -3.380 -5.461 11.273 1.00 86.94 245 GLU A C 1
ATOM 1948 O O . GLU A 1 245 ? -3.610 -4.329 11.705 1.00 86.94 245 GLU A O 1
ATOM 1953 N N . TYR A 1 246 ? -2.253 -5.750 10.616 1.00 91.25 246 TYR A N 1
ATOM 1954 C CA . TYR A 1 246 ? -1.169 -4.791 10.403 1.00 91.25 246 TYR A CA 1
ATOM 1955 C C . TYR A 1 246 ? -1.494 -3.738 9.340 1.00 91.25 246 TYR A C 1
ATOM 1957 O O . TYR A 1 246 ? -0.856 -2.682 9.300 1.00 91.25 246 TYR A O 1
ATOM 1965 N N . SER A 1 247 ? -2.491 -3.980 8.482 1.00 93.44 247 SER A N 1
ATOM 1966 C CA . SER A 1 247 ? -2.808 -3.078 7.372 1.00 93.44 247 SER A CA 1
ATOM 1967 C C . SER A 1 247 ? -3.178 -1.674 7.848 1.00 93.44 247 SER A C 1
ATOM 1969 O O . SER A 1 247 ? -2.823 -0.699 7.191 1.00 93.44 247 SER A O 1
ATOM 1971 N N . MET A 1 248 ? -3.857 -1.545 8.994 1.00 92.50 248 MET A N 1
ATOM 1972 C CA . MET A 1 248 ? -4.214 -0.234 9.555 1.00 92.50 248 MET A CA 1
ATOM 1973 C C . MET A 1 248 ? -2.983 0.569 9.971 1.00 92.50 248 MET A C 1
ATOM 1975 O O . MET A 1 248 ? -2.884 1.751 9.639 1.00 92.50 248 MET A O 1
ATOM 1979 N N . THR A 1 249 ? -2.027 -0.077 10.638 1.00 93.31 249 THR A N 1
ATOM 1980 C CA . THR A 1 249 ? -0.762 0.550 11.038 1.00 93.31 249 THR A CA 1
ATOM 1981 C C . THR A 1 249 ? 0.028 1.001 9.809 1.00 93.31 249 THR A C 1
ATOM 1983 O O . THR A 1 249 ? 0.509 2.134 9.764 1.00 93.31 249 THR A O 1
ATOM 1986 N N . ILE A 1 250 ? 0.082 0.166 8.762 1.00 94.81 250 ILE A N 1
ATOM 1987 C CA . ILE A 1 250 ? 0.712 0.518 7.480 1.00 94.81 250 ILE A CA 1
ATOM 1988 C C . ILE A 1 250 ? 0.041 1.756 6.870 1.00 94.81 250 ILE A C 1
ATOM 1990 O O . ILE A 1 250 ? 0.724 2.702 6.478 1.00 94.81 250 ILE A O 1
ATOM 1994 N N . VAL A 1 251 ? -1.292 1.791 6.803 1.00 94.94 251 VAL A N 1
ATOM 1995 C CA . VAL A 1 251 ? -2.014 2.950 6.255 1.00 94.94 251 VAL A CA 1
ATOM 1996 C C . VAL A 1 251 ? -1.711 4.217 7.057 1.00 94.94 251 VAL A C 1
ATOM 1998 O O . VAL A 1 251 ? -1.389 5.241 6.454 1.00 94.94 251 VAL A O 1
ATOM 2001 N N . GLY A 1 252 ? -1.743 4.151 8.391 1.00 93.38 252 GLY A N 1
ATOM 2002 C CA . GLY A 1 252 ? -1.445 5.293 9.257 1.00 93.38 252 GLY A CA 1
ATOM 2003 C C . GLY A 1 252 ? -0.053 5.878 9.018 1.00 93.38 252 GLY A C 1
ATOM 2004 O O . GLY A 1 252 ? 0.080 7.076 8.773 1.00 93.38 252 GLY A O 1
ATOM 2005 N N . HIS A 1 253 ? 0.978 5.032 9.016 1.00 92.50 253 HIS A N 1
ATOM 2006 C CA . HIS A 1 253 ? 2.369 5.478 8.881 1.00 92.50 253 HIS A CA 1
ATOM 2007 C C . HIS A 1 253 ? 2.680 6.048 7.491 1.00 92.50 253 HIS A C 1
ATOM 2009 O O . HIS A 1 253 ? 3.440 7.007 7.366 1.00 92.50 253 HIS A O 1
ATOM 2015 N N . HIS A 1 254 ? 2.102 5.472 6.434 1.00 93.38 254 HIS A N 1
ATOM 2016 C CA . HIS A 1 254 ? 2.437 5.848 5.060 1.00 93.38 254 HIS A CA 1
ATOM 2017 C C . HIS A 1 254 ? 1.519 6.926 4.468 1.00 93.38 254 HIS A C 1
ATOM 2019 O O . HIS A 1 254 ? 1.836 7.493 3.419 1.00 93.38 254 HIS A O 1
ATOM 2025 N N . CYS A 1 255 ? 0.377 7.217 5.097 1.00 92.62 255 CYS A N 1
ATOM 2026 C CA . CYS A 1 255 ? -0.611 8.179 4.602 1.00 92.62 255 CYS A CA 1
ATOM 2027 C C . CYS A 1 255 ? -1.100 9.144 5.705 1.00 92.62 255 CYS A C 1
ATOM 2029 O O . CYS A 1 255 ? -2.296 9.189 5.987 1.00 92.62 255 CYS A O 1
ATOM 2031 N N . PRO A 1 256 ? -0.228 9.986 6.294 1.00 91.62 256 PRO A N 1
ATOM 2032 C CA . PRO A 1 256 ? -0.631 10.917 7.358 1.00 91.62 256 PRO A CA 1
ATOM 2033 C C . PRO A 1 256 ? -1.601 12.016 6.881 1.00 91.62 256 PRO A C 1
ATOM 2035 O O . PRO A 1 256 ? -2.360 12.566 7.673 1.00 91.62 256 PRO A O 1
ATOM 2038 N N . GLY A 1 257 ? -1.599 12.335 5.581 1.00 93.56 257 GLY A N 1
ATOM 2039 C CA . GLY A 1 257 ? -2.490 13.330 4.969 1.00 93.56 257 GLY A CA 1
ATOM 2040 C C . GLY A 1 257 ? -3.854 12.788 4.533 1.00 93.56 257 GLY A C 1
ATOM 2041 O O . GLY A 1 257 ? -4.529 13.445 3.743 1.00 93.56 257 GLY A O 1
ATOM 2042 N N . LEU A 1 258 ? -4.233 11.582 4.959 1.00 95.38 258 LEU A N 1
ATOM 2043 C CA . LEU A 1 258 ? -5.464 10.937 4.520 1.00 95.38 258 LEU A CA 1
ATOM 2044 C C . LEU A 1 258 ? -6.707 11.647 5.078 1.00 95.38 258 LEU A C 1
ATOM 2046 O O . LEU A 1 258 ? -6.779 11.966 6.259 1.00 95.38 258 LEU A O 1
ATOM 2050 N N . VAL A 1 259 ? -7.697 11.856 4.211 1.00 97.19 259 VAL A N 1
ATOM 2051 C CA . VAL A 1 259 ? -8.973 12.524 4.517 1.00 97.19 259 VAL A CA 1
ATOM 2052 C C . VAL A 1 259 ? -10.126 11.522 4.518 1.00 97.19 259 VAL A C 1
ATOM 2054 O O . VAL A 1 259 ? -11.026 11.620 5.350 1.00 97.19 259 VAL A O 1
ATOM 2057 N N . LYS A 1 260 ? -10.091 10.545 3.606 1.00 97.88 260 LYS A N 1
ATOM 2058 C CA . LYS A 1 260 ? -11.136 9.537 3.418 1.00 97.88 260 LYS A CA 1
ATOM 2059 C C . LYS A 1 260 ? -10.548 8.126 3.411 1.00 97.88 260 LYS A C 1
ATOM 2061 O O . LYS A 1 260 ? -9.679 7.838 2.589 1.00 97.88 260 LYS A O 1
ATOM 2066 N N . LEU A 1 261 ? -11.057 7.240 4.262 1.00 96.69 261 LEU A N 1
ATOM 2067 C CA . LEU A 1 261 ? -10.576 5.861 4.378 1.00 96.69 261 LEU A CA 1
ATOM 2068 C C . LEU A 1 261 ? -11.711 4.837 4.438 1.00 96.69 261 LEU A C 1
ATOM 2070 O O . LEU A 1 261 ? -12.523 4.868 5.355 1.00 96.69 261 LEU A O 1
ATOM 2074 N N . ASP A 1 262 ? -11.709 3.883 3.512 1.00 95.75 262 ASP A N 1
ATOM 2075 C CA . ASP A 1 262 ? -12.546 2.682 3.580 1.00 95.75 262 ASP A CA 1
ATOM 2076 C C . ASP A 1 262 ? -11.665 1.445 3.783 1.00 95.75 262 ASP A C 1
ATOM 2078 O O . ASP A 1 262 ? -10.886 1.068 2.898 1.00 95.75 262 ASP A O 1
ATOM 2082 N N . MET A 1 263 ? -11.787 0.823 4.956 1.00 93.50 263 MET A N 1
ATOM 2083 C CA . MET A 1 263 ? -11.129 -0.443 5.308 1.00 93.50 263 MET A CA 1
ATOM 2084 C C . MET A 1 263 ? -12.143 -1.492 5.765 1.00 93.50 263 MET A C 1
ATOM 2086 O O . MET A 1 263 ? -11.825 -2.365 6.573 1.00 93.50 263 MET A O 1
ATOM 2090 N N . SER A 1 264 ? -13.371 -1.407 5.260 1.00 93.38 264 SER A N 1
ATOM 2091 C CA . SER A 1 264 ? -14.427 -2.356 5.592 1.00 93.38 264 SER A CA 1
ATOM 2092 C C . SER A 1 264 ? -14.002 -3.795 5.286 1.00 93.38 264 SER A C 1
ATOM 2094 O O . SER A 1 264 ? -13.422 -4.076 4.237 1.00 93.38 264 SER A O 1
ATOM 2096 N N . GLY A 1 265 ? -14.285 -4.710 6.211 1.00 89.94 265 GLY A N 1
ATOM 2097 C CA . GLY A 1 265 ? -13.966 -6.135 6.117 1.00 89.94 265 GLY A CA 1
ATOM 2098 C C . GLY A 1 265 ? -12.502 -6.507 6.370 1.00 89.94 265 GLY A C 1
ATOM 2099 O O . GLY A 1 265 ? -12.191 -7.695 6.358 1.00 89.94 265 GLY A O 1
ATOM 2100 N N . VAL A 1 266 ? -11.600 -5.539 6.583 1.00 91.19 266 VAL A N 1
ATOM 2101 C CA . VAL A 1 266 ? -10.212 -5.829 6.980 1.00 91.19 266 VAL A CA 1
ATOM 2102 C C . VAL A 1 266 ? -10.213 -6.378 8.410 1.00 91.19 266 VAL A C 1
ATOM 2104 O O . VAL A 1 266 ? -11.083 -6.035 9.213 1.00 91.19 266 VAL A O 1
ATOM 2107 N N . ALA A 1 267 ? -9.226 -7.205 8.762 1.00 87.62 267 ALA A N 1
ATOM 2108 C CA . ALA A 1 267 ? -9.013 -7.715 10.119 1.00 87.62 267 ALA A CA 1
ATOM 2109 C C . ALA A 1 267 ? -8.551 -6.622 11.118 1.00 87.62 267 ALA A C 1
ATOM 2111 O O . ALA A 1 267 ? -7.587 -6.798 11.853 1.00 87.62 267 ALA A O 1
ATOM 2112 N N . ALA A 1 268 ? -9.228 -5.475 11.142 1.00 86.38 268 ALA A N 1
ATOM 2113 C CA . ALA A 1 268 ? -8.916 -4.316 11.965 1.00 86.38 268 ALA A CA 1
ATOM 2114 C C . ALA A 1 268 ? -9.011 -4.616 13.468 1.00 86.38 268 ALA A C 1
ATOM 2116 O O . ALA A 1 268 ? -9.975 -5.231 13.926 1.00 86.38 268 ALA A O 1
ATOM 2117 N N . THR A 1 269 ? -8.046 -4.113 14.240 1.00 90.69 269 THR A N 1
ATOM 2118 C CA . THR A 1 269 ? -7.975 -4.259 15.703 1.00 90.69 269 THR A CA 1
ATOM 2119 C C . THR A 1 269 ? -7.970 -2.900 16.399 1.00 90.69 269 THR A C 1
ATOM 2121 O O . THR A 1 269 ? -7.668 -1.869 15.799 1.00 90.69 269 THR A O 1
ATOM 2124 N N . ASN A 1 270 ? -8.251 -2.882 17.706 1.00 91.19 270 ASN A N 1
ATOM 2125 C CA . ASN A 1 270 ? -8.178 -1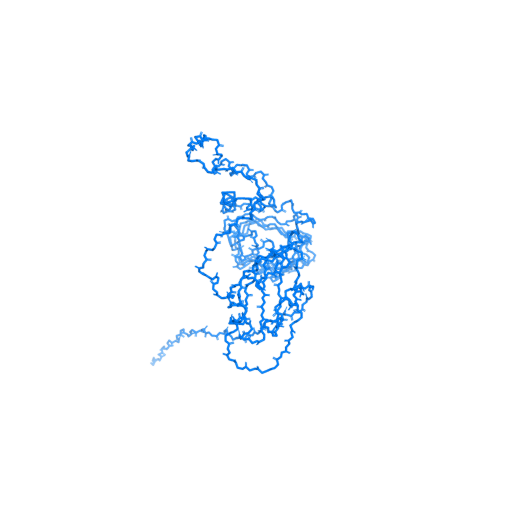.655 18.511 1.00 91.19 270 ASN A CA 1
ATOM 2126 C C . ASN A 1 270 ? -6.768 -1.031 18.527 1.00 91.19 270 ASN A C 1
ATOM 2128 O O . ASN A 1 270 ? -6.644 0.186 18.651 1.00 91.19 270 ASN A O 1
ATOM 2132 N N . ILE A 1 271 ? -5.720 -1.857 18.419 1.00 90.81 271 ILE A N 1
ATOM 2133 C CA . ILE A 1 271 ? -4.323 -1.404 18.343 1.00 90.81 271 ILE A CA 1
ATOM 2134 C C . ILE A 1 271 ? -4.080 -0.736 16.991 1.00 90.81 271 ILE A C 1
ATOM 2136 O O . ILE A 1 271 ? -3.647 0.412 16.959 1.00 90.81 271 ILE A O 1
ATOM 2140 N N . GLY A 1 272 ? -4.457 -1.402 15.895 1.00 93.00 272 GLY A N 1
ATOM 2141 C CA . GLY A 1 272 ? -4.352 -0.826 14.555 1.00 93.00 272 GLY A CA 1
ATOM 2142 C C . GLY A 1 272 ? -5.123 0.490 14.428 1.00 93.00 272 GLY A C 1
ATOM 2143 O O . GLY A 1 272 ? -4.628 1.435 13.824 1.00 93.00 272 GLY A O 1
ATOM 2144 N N . LEU A 1 273 ? -6.293 0.598 15.065 1.00 93.62 273 LEU A N 1
ATOM 2145 C CA . LEU A 1 273 ? -7.093 1.822 15.050 1.00 93.62 273 LEU A CA 1
ATOM 2146 C C . LEU A 1 273 ? -6.449 2.971 15.844 1.00 93.62 273 LEU A C 1
ATOM 2148 O O . LEU A 1 273 ? -6.496 4.118 15.400 1.00 93.62 273 LEU A O 1
ATOM 2152 N N . ARG A 1 274 ? -5.803 2.670 16.979 1.00 94.19 274 ARG A N 1
ATOM 2153 C CA . ARG A 1 274 ? -4.993 3.639 17.735 1.00 94.19 274 ARG A CA 1
ATOM 2154 C C . ARG A 1 274 ? -3.805 4.133 16.912 1.00 94.19 274 ARG A C 1
ATOM 2156 O O . ARG A 1 274 ? -3.533 5.330 16.895 1.00 94.19 274 ARG A O 1
ATOM 2163 N N . ASP A 1 275 ? -3.096 3.219 16.260 1.00 94.19 275 ASP A N 1
ATOM 2164 C CA . ASP A 1 275 ? -1.901 3.551 15.483 1.00 94.19 275 ASP A CA 1
ATOM 2165 C C . ASP A 1 275 ? -2.267 4.318 14.203 1.00 94.19 275 ASP A C 1
ATOM 2167 O O . ASP A 1 275 ? -1.587 5.269 13.823 1.00 94.19 275 ASP A O 1
ATOM 2171 N N . LEU A 1 276 ? -3.386 3.975 13.563 1.00 94.88 276 LEU A N 1
ATOM 2172 C CA . LEU A 1 276 ? -3.949 4.752 12.463 1.00 94.88 276 LEU A CA 1
ATOM 2173 C C . LEU A 1 276 ? -4.291 6.176 12.919 1.00 94.88 276 LEU A C 1
ATOM 2175 O O . LEU A 1 276 ? -3.870 7.143 12.282 1.00 94.88 276 LEU A O 1
ATOM 2179 N N . SER A 1 277 ? -5.036 6.315 14.021 1.00 94.94 277 SER A N 1
ATOM 2180 C CA . SER A 1 277 ? -5.532 7.618 14.472 1.00 94.94 277 SER A CA 1
ATOM 2181 C C . SER A 1 277 ? -4.432 8.529 15.019 1.00 94.94 277 SER A C 1
ATOM 2183 O O . SER A 1 277 ? -4.552 9.750 14.939 1.00 94.94 277 SER A O 1
ATOM 2185 N N . SER A 1 278 ? -3.330 7.973 15.535 1.00 95.25 278 SER A N 1
ATOM 2186 C CA . SER A 1 278 ? -2.183 8.767 15.992 1.00 95.25 278 SER A CA 1
ATOM 2187 C C . SER A 1 278 ? -1.446 9.474 14.845 1.00 95.25 278 SER A C 1
ATOM 2189 O O . SER A 1 278 ? -0.879 10.549 15.067 1.00 95.25 278 SER A O 1
ATOM 2191 N N . HIS A 1 279 ? -1.509 8.926 13.625 1.00 94.50 279 HIS A N 1
ATOM 2192 C CA . HIS A 1 279 ? -0.853 9.475 12.435 1.00 94.50 279 HIS A CA 1
ATOM 2193 C C . HIS A 1 279 ? -1.818 10.238 11.510 1.00 94.50 279 HIS A C 1
ATOM 2195 O O . HIS A 1 279 ? -1.508 11.350 11.083 1.00 94.50 279 HIS A O 1
ATOM 2201 N N . ALA A 1 280 ? -3.003 9.691 11.223 1.00 92.38 280 ALA A N 1
ATOM 2202 C CA . ALA A 1 280 ? -3.978 10.257 10.284 1.00 92.38 280 ALA A CA 1
ATOM 2203 C C . ALA A 1 280 ? -4.951 11.244 10.965 1.00 92.38 280 ALA A C 1
ATOM 2205 O O . ALA A 1 280 ? -6.168 11.061 10.970 1.00 92.38 280 ALA A O 1
ATOM 2206 N N . LYS A 1 281 ? -4.419 12.318 11.558 1.00 93.50 281 LYS A N 1
ATOM 2207 C CA . LYS A 1 281 ? -5.211 13.284 12.354 1.00 93.50 281 LYS A CA 1
ATOM 2208 C C . LYS A 1 281 ? -6.205 14.119 11.534 1.00 93.50 281 LYS A C 1
ATOM 2210 O O . LYS A 1 281 ? -7.172 14.631 12.088 1.00 93.50 281 LYS A O 1
ATOM 2215 N N . GLY A 1 282 ? -5.964 14.262 10.228 1.00 94.19 282 GLY A N 1
ATOM 2216 C CA . GLY A 1 282 ? -6.818 15.010 9.293 1.00 94.19 282 GLY A CA 1
ATOM 2217 C C . GLY A 1 282 ? -7.976 14.203 8.698 1.00 94.19 282 GLY A C 1
ATOM 2218 O O . GLY A 1 282 ? -8.582 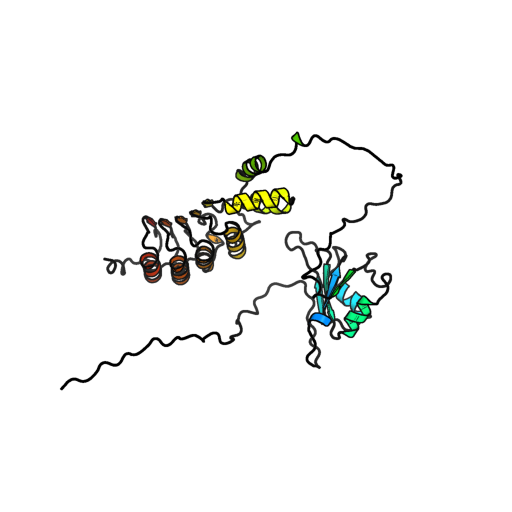14.643 7.721 1.00 94.19 282 GLY A O 1
ATOM 2219 N N . LEU A 1 283 ? -8.255 13.011 9.234 1.00 96.50 283 LEU A N 1
ATOM 2220 C CA . LEU A 1 283 ? -9.298 12.138 8.714 1.00 96.50 283 LEU A CA 1
ATOM 2221 C C . LEU A 1 283 ? -10.684 12.752 8.956 1.00 96.50 283 LEU A C 1
ATOM 2223 O O . LEU A 1 283 ? -11.027 13.096 10.085 1.00 96.50 283 LEU A O 1
ATOM 2227 N N . LYS A 1 284 ? -11.474 12.857 7.884 1.00 97.38 284 LYS A N 1
ATOM 2228 C CA . LYS A 1 284 ? -12.846 13.388 7.893 1.00 97.38 284 LYS A CA 1
ATOM 2229 C C . LYS A 1 284 ? -13.899 12.316 7.664 1.00 97.38 284 LYS A C 1
ATOM 2231 O O . LYS A 1 284 ? -15.021 12.431 8.142 1.00 97.38 284 LYS A O 1
ATOM 2236 N N . TRP A 1 285 ? -13.547 11.275 6.920 1.00 97.56 285 TRP A N 1
ATOM 2237 C CA . TRP A 1 285 ? -14.461 10.206 6.544 1.00 97.56 285 TRP A CA 1
ATOM 2238 C C . TRP A 1 285 ? -13.796 8.859 6.790 1.00 97.56 285 TRP A C 1
ATOM 2240 O O . TRP A 1 285 ? -12.696 8.610 6.285 1.00 97.56 285 TRP A O 1
ATOM 2250 N N . ILE A 1 286 ? -14.469 7.983 7.532 1.00 95.69 286 ILE A N 1
ATOM 2251 C CA . ILE A 1 286 ? -14.004 6.619 7.770 1.00 95.69 286 ILE A CA 1
ATOM 2252 C C . ILE A 1 286 ? -15.156 5.615 7.739 1.00 95.69 286 ILE A C 1
ATOM 2254 O O . ILE A 1 286 ? -16.196 5.818 8.365 1.00 95.69 286 ILE A O 1
ATOM 2258 N N . THR A 1 287 ? -14.932 4.497 7.052 1.00 95.12 287 THR A N 1
ATOM 2259 C CA . THR A 1 287 ? -15.844 3.350 7.040 1.00 95.12 287 THR A CA 1
ATOM 2260 C C . THR A 1 287 ? -15.072 2.092 7.421 1.00 95.12 287 THR A C 1
ATOM 2262 O O . THR A 1 287 ? -14.090 1.728 6.769 1.00 95.12 287 THR A O 1
ATOM 2265 N N . LEU A 1 288 ? -15.519 1.443 8.499 1.00 93.00 288 LEU A N 1
ATOM 2266 C CA . LEU A 1 288 ? -14.977 0.191 9.034 1.00 93.00 288 LEU A CA 1
ATOM 2267 C C . LEU A 1 288 ? -16.106 -0.831 9.218 1.00 93.00 288 LEU A C 1
ATOM 2269 O O . LEU A 1 288 ? -16.279 -1.376 10.308 1.00 93.00 288 LEU A O 1
ATOM 2273 N N . GLN A 1 289 ? -16.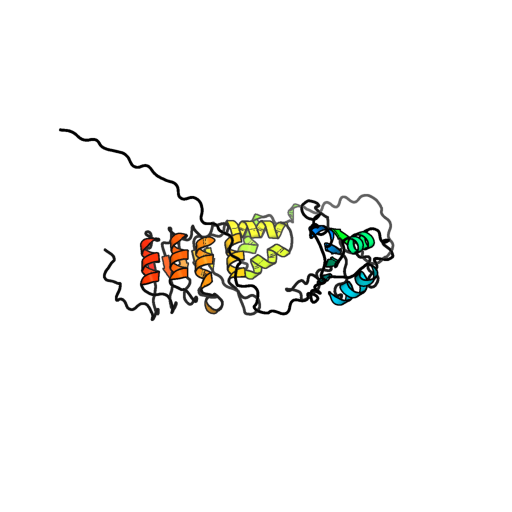914 -1.071 8.185 1.00 91.50 289 GLN A N 1
ATOM 2274 C CA . GLN A 1 289 ? -17.989 -2.061 8.277 1.00 91.50 289 GLN A CA 1
ATOM 2275 C C . GLN A 1 289 ? -17.418 -3.481 8.383 1.00 91.50 289 GLN A C 1
ATOM 2277 O O . GLN A 1 289 ? -16.403 -3.788 7.757 1.00 91.50 289 GLN A O 1
ATOM 2282 N N . ARG A 1 290 ? -18.095 -4.381 9.109 1.00 90.81 290 ARG A N 1
ATOM 2283 C CA . ARG A 1 290 ? -17.714 -5.811 9.234 1.00 90.81 290 ARG A CA 1
ATOM 2284 C C . ARG A 1 290 ? -16.296 -6.062 9.787 1.00 90.81 290 ARG A C 1
ATOM 2286 O O . ARG A 1 290 ? -15.721 -7.131 9.578 1.00 90.81 290 ARG A O 1
ATOM 2293 N N . CYS A 1 291 ? -15.741 -5.113 10.529 1.00 89.62 291 CYS A N 1
ATOM 2294 C CA . CYS A 1 291 ? -14.469 -5.196 11.241 1.00 89.62 291 CYS A CA 1
ATOM 2295 C C . CYS A 1 291 ? -14.667 -5.814 12.639 1.00 89.62 291 CYS A C 1
ATOM 2297 O O . CYS A 1 291 ? -14.701 -5.125 13.657 1.00 89.62 291 CYS A O 1
ATOM 2299 N N . ARG A 1 292 ? -14.791 -7.147 12.696 1.00 82.06 292 ARG A N 1
ATOM 2300 C CA . ARG A 1 292 ? -15.258 -7.912 13.877 1.00 82.06 292 ARG A CA 1
ATOM 2301 C C . ARG A 1 292 ? -14.513 -7.655 15.197 1.00 82.06 292 ARG A C 1
ATOM 2303 O O . ARG A 1 292 ? -15.102 -7.880 16.249 1.00 82.06 292 ARG A O 1
ATOM 2310 N N . HIS A 1 293 ? -13.255 -7.211 15.157 1.00 86.88 293 HIS A N 1
ATOM 2311 C CA . HIS A 1 293 ? -12.434 -6.960 16.352 1.00 86.88 293 HIS A CA 1
ATOM 2312 C C . HIS A 1 293 ? -12.331 -5.474 16.738 1.00 86.88 293 HIS A C 1
ATOM 2314 O O . HIS A 1 293 ? -11.652 -5.139 17.714 1.00 86.88 293 HIS A O 1
ATOM 2320 N N . VAL A 1 294 ? -12.995 -4.577 16.004 1.00 87.62 294 VAL A N 1
ATOM 2321 C CA . VAL A 1 294 ? -13.108 -3.164 16.381 1.00 87.62 294 VAL A CA 1
ATOM 2322 C C . VAL A 1 294 ? -14.158 -3.036 17.477 1.00 87.62 294 VAL A C 1
ATOM 2324 O O . VAL A 1 294 ? -15.322 -3.379 17.285 1.00 87.62 294 VAL A O 1
ATOM 2327 N N . ALA A 1 295 ? -13.731 -2.534 18.632 1.00 88.81 295 ALA A N 1
ATOM 2328 C CA . ALA A 1 295 ? -14.572 -2.324 19.801 1.00 88.81 295 ALA A CA 1
ATOM 2329 C C . ALA A 1 295 ? -14.459 -0.877 20.302 1.00 88.81 295 ALA A C 1
ATOM 2331 O O . ALA A 1 295 ? -13.656 -0.076 19.819 1.00 88.81 295 ALA A O 1
ATOM 2332 N N . GLU A 1 296 ? -15.235 -0.554 21.334 1.00 89.25 296 GLU A N 1
ATOM 2333 C CA . GLU A 1 296 ? -15.361 0.790 21.912 1.00 89.25 296 GLU A CA 1
ATOM 2334 C C . GLU A 1 296 ? -14.014 1.425 22.297 1.00 89.25 296 GLU A C 1
ATOM 2336 O O . GLU A 1 296 ? -13.790 2.608 22.048 1.00 89.25 296 GLU A O 1
ATOM 2341 N N . LYS A 1 297 ? -13.067 0.634 22.819 1.00 89.00 297 LYS A N 1
ATOM 2342 C CA . LYS A 1 297 ? -11.715 1.112 23.154 1.00 89.00 297 LYS A CA 1
ATOM 2343 C C . LYS A 1 297 ? -10.958 1.639 21.931 1.00 89.00 297 LYS A C 1
ATOM 2345 O O . LYS A 1 297 ? -10.253 2.636 22.042 1.00 89.00 297 LYS A O 1
ATOM 2350 N N . GLY A 1 298 ? -11.067 0.967 20.785 1.00 90.31 298 GLY A N 1
ATOM 2351 C CA . GLY A 1 298 ? -10.453 1.423 19.538 1.00 90.31 298 GLY A CA 1
ATOM 2352 C C . GLY A 1 298 ? -11.133 2.684 19.016 1.00 90.31 298 GLY A C 1
ATOM 2353 O O . GLY A 1 298 ? -10.455 3.640 18.644 1.00 90.31 298 GLY A O 1
ATOM 2354 N N . LEU A 1 299 ? -12.468 2.708 19.050 1.00 91.38 299 LEU A N 1
ATOM 2355 C CA . LEU A 1 299 ? -13.255 3.869 18.633 1.00 91.38 299 LEU A CA 1
ATOM 2356 C C . LEU A 1 299 ? -12.928 5.113 19.464 1.00 91.38 299 LEU A C 1
ATOM 2358 O O . LEU A 1 299 ? -12.796 6.199 18.910 1.00 91.38 299 LEU A O 1
ATOM 2362 N N . TRP A 1 300 ? -12.706 4.956 20.771 1.00 91.94 300 TRP A N 1
ATOM 2363 C CA . TRP A 1 300 ? -12.272 6.057 21.628 1.00 91.94 300 TRP A CA 1
ATOM 2364 C C . TRP A 1 300 ? -10.968 6.699 21.136 1.00 91.94 300 TRP A C 1
ATOM 2366 O O . TRP A 1 300 ? -10.887 7.921 21.046 1.00 91.94 300 TRP A O 1
ATOM 2376 N N . TRP A 1 301 ? -9.962 5.904 20.751 1.00 93.88 301 TRP A N 1
ATOM 2377 C CA . TRP A 1 301 ? -8.715 6.441 20.188 1.00 93.88 301 TRP A CA 1
ATOM 2378 C C . TRP A 1 301 ? -8.925 7.154 18.858 1.00 93.88 301 TRP A C 1
ATOM 2380 O O . TRP A 1 301 ? -8.238 8.136 18.573 1.00 93.88 301 TRP A O 1
ATOM 2390 N N . LEU A 1 302 ? -9.836 6.647 18.032 1.00 93.19 302 LEU A N 1
ATOM 2391 C CA . LEU A 1 302 ? -10.179 7.267 16.764 1.00 93.19 302 LEU A CA 1
ATOM 2392 C C . LEU A 1 302 ? -10.808 8.646 16.990 1.00 93.19 302 LEU A C 1
ATOM 2394 O O . LEU A 1 302 ? -10.271 9.635 16.500 1.00 93.19 302 LEU A O 1
ATOM 2398 N N . PHE A 1 303 ? -11.874 8.727 17.788 1.00 93.56 303 PHE A N 1
ATOM 2399 C CA . PHE A 1 303 ? -12.558 9.989 18.079 1.00 93.56 303 PHE A CA 1
ATOM 2400 C C . PHE A 1 303 ? -11.670 10.980 18.832 1.00 93.56 303 PHE A C 1
ATOM 2402 O O . PHE A 1 303 ? -11.702 12.173 18.556 1.00 93.56 303 PHE A O 1
ATOM 2409 N N . LYS A 1 304 ? -10.820 10.494 19.743 1.00 93.38 304 LYS A N 1
ATOM 2410 C CA . LYS A 1 304 ? -9.888 11.343 20.487 1.00 93.38 304 LYS A CA 1
ATOM 2411 C C . LYS A 1 304 ? -8.836 12.003 19.593 1.00 93.38 304 LYS A C 1
ATOM 2413 O O . LYS A 1 304 ? -8.484 13.156 19.834 1.00 93.38 304 LYS A O 1
ATOM 2418 N N . ASN A 1 305 ? -8.302 11.295 18.599 1.00 95.06 305 ASN A N 1
ATOM 2419 C CA . ASN A 1 305 ? -7.182 11.804 17.801 1.00 95.06 305 ASN A CA 1
ATOM 2420 C C . ASN A 1 305 ? -7.621 12.449 16.474 1.00 95.06 305 ASN A C 1
ATOM 2422 O O . ASN A 1 305 ? -6.972 13.388 16.014 1.00 95.06 305 ASN A O 1
ATOM 2426 N N . CYS A 1 306 ? -8.714 11.980 15.870 1.00 94.12 306 CYS A N 1
ATOM 2427 C CA . CYS A 1 306 ? -9.235 12.467 14.592 1.00 94.12 306 CYS A CA 1
ATOM 2428 C C . CYS A 1 306 ? -10.415 13.426 14.826 1.00 94.12 306 CYS A C 1
ATOM 2430 O O . CYS A 1 306 ? -11.569 13.105 14.562 1.00 94.12 306 CYS A O 1
ATOM 2432 N N . GLN A 1 307 ? -10.111 14.630 15.313 1.00 94.12 307 GLN A N 1
ATOM 2433 C CA . GLN A 1 307 ? -11.108 15.647 15.698 1.00 94.12 307 GLN A CA 1
ATOM 2434 C C . GLN A 1 307 ? -11.862 16.287 14.516 1.00 94.12 307 GLN A C 1
ATOM 2436 O O . GLN A 1 307 ? -12.761 17.094 14.718 1.00 94.12 307 GLN A O 1
ATOM 2441 N N . GLN A 1 308 ? -11.487 15.959 13.278 1.00 94.88 308 GLN A N 1
ATOM 2442 C CA . GLN A 1 308 ? -12.130 16.469 12.062 1.00 94.88 308 GLN A CA 1
ATOM 2443 C C . GLN A 1 308 ? -13.109 15.464 11.442 1.00 94.88 308 GLN A C 1
ATOM 2445 O O . GLN A 1 308 ? -13.547 15.672 10.315 1.00 94.88 308 GLN A O 1
ATOM 2450 N N . LEU A 1 309 ? -13.424 14.364 12.134 1.00 94.94 309 LEU A N 1
ATOM 2451 C CA . LEU A 1 309 ? -14.343 13.353 11.622 1.00 94.94 309 LEU A CA 1
ATOM 2452 C C . LEU A 1 309 ? -15.751 13.933 11.436 1.00 94.94 309 LEU A C 1
ATOM 2454 O O . LEU A 1 309 ? -16.394 14.373 12.382 1.00 94.94 309 LEU A O 1
ATOM 2458 N N . GLU A 1 310 ? -16.228 13.881 10.197 1.00 95.38 310 GLU A N 1
ATOM 2459 C CA . GLU A 1 310 ? -17.553 14.327 9.758 1.00 95.38 310 GLU A CA 1
ATOM 2460 C C . GLU A 1 310 ? -18.453 13.127 9.425 1.00 95.38 310 GLU A C 1
ATOM 2462 O O . GLU A 1 310 ? -19.671 13.189 9.579 1.00 95.38 310 GLU A O 1
ATOM 2467 N N . HIS A 1 311 ? -17.863 12.017 8.971 1.00 95.25 311 HIS A N 1
ATOM 2468 C CA . HIS A 1 311 ? -18.590 10.805 8.618 1.00 95.25 311 HIS A CA 1
ATOM 2469 C C . HIS A 1 311 ? -17.902 9.564 9.162 1.00 95.25 311 HIS A C 1
ATOM 2471 O O . HIS A 1 311 ? -16.708 9.336 8.941 1.00 95.25 311 HIS A O 1
ATOM 2477 N N . VAL A 1 312 ? -18.695 8.741 9.835 1.00 92.62 312 VAL A N 1
ATOM 2478 C CA . VAL A 1 312 ? -18.219 7.560 10.528 1.00 92.62 312 VAL A CA 1
ATOM 2479 C C . VAL A 1 312 ? -19.241 6.445 10.369 1.00 92.62 312 VAL A C 1
ATOM 2481 O O . VAL A 1 312 ? -20.390 6.593 10.778 1.00 92.62 312 VAL A O 1
ATOM 2484 N N . ASP A 1 313 ? -18.812 5.331 9.785 1.00 91.00 313 ASP A N 1
ATOM 2485 C CA . ASP A 1 313 ? -19.657 4.159 9.579 1.00 91.00 313 ASP A CA 1
ATOM 2486 C C . ASP A 1 313 ? -18.988 2.896 10.132 1.00 91.00 313 ASP A C 1
ATOM 2488 O O . ASP A 1 313 ? -17.933 2.452 9.665 1.00 91.00 313 ASP A O 1
ATOM 2492 N N . PHE A 1 314 ? -19.637 2.323 11.144 1.00 90.12 314 PHE A N 1
ATOM 2493 C CA . PHE A 1 314 ? -19.240 1.101 11.837 1.00 90.12 314 PHE A CA 1
ATOM 2494 C C . PHE A 1 314 ? -20.340 0.039 11.800 1.00 90.12 314 PHE A C 1
ATOM 2496 O O . PHE A 1 314 ? -20.437 -0.771 12.726 1.00 90.12 314 PHE A O 1
ATOM 2503 N N . ALA A 1 315 ? -21.185 0.046 10.767 1.00 86.50 315 ALA A N 1
ATOM 2504 C CA . ALA A 1 315 ? -22.241 -0.943 10.633 1.00 86.50 315 ALA A CA 1
ATOM 2505 C C . ALA A 1 315 ? -21.681 -2.378 10.619 1.00 86.50 315 ALA A C 1
ATOM 2507 O O . ALA A 1 315 ? -20.558 -2.646 10.182 1.00 86.50 315 ALA A O 1
ATOM 2508 N N . GLU A 1 316 ? -22.486 -3.320 11.111 1.00 86.06 316 GLU A N 1
ATOM 2509 C CA . GLU A 1 316 ? -22.151 -4.751 11.131 1.00 86.06 316 GLU A CA 1
ATOM 2510 C C . GLU A 1 316 ? -20.879 -5.096 11.945 1.00 86.06 316 GLU A C 1
ATOM 2512 O O . GLU A 1 316 ? -20.215 -6.103 11.688 1.00 86.06 316 GLU A O 1
ATOM 2517 N N . ASN A 1 317 ? -20.545 -4.284 12.957 1.00 86.56 317 ASN A N 1
ATOM 2518 C CA . ASN A 1 317 ? -19.492 -4.574 13.934 1.00 86.56 317 ASN A CA 1
ATOM 2519 C C . ASN A 1 317 ? -20.070 -5.154 15.230 1.00 86.56 317 ASN A C 1
ATOM 2521 O O . ASN A 1 317 ? -20.519 -4.427 16.110 1.00 86.56 317 ASN A O 1
ATOM 2525 N N . PHE A 1 318 ? -20.008 -6.478 15.379 1.00 84.56 318 PHE A N 1
ATOM 2526 C CA . PHE A 1 318 ? -20.596 -7.193 16.523 1.00 84.56 318 PHE A CA 1
ATOM 2527 C C . PHE A 1 318 ? -19.960 -6.868 17.885 1.00 84.56 318 PHE A C 1
ATOM 2529 O O . PHE A 1 318 ? -20.604 -7.045 18.916 1.00 84.56 318 PHE A O 1
ATOM 2536 N N . ALA A 1 319 ? -18.708 -6.403 17.906 1.00 85.31 319 ALA A N 1
ATOM 2537 C CA . ALA A 1 319 ? -18.007 -6.031 19.137 1.00 85.31 319 ALA A CA 1
ATOM 2538 C C . ALA A 1 319 ? -18.336 -4.605 19.625 1.00 85.31 319 ALA A C 1
ATOM 2540 O O . ALA A 1 319 ? -17.944 -4.226 20.731 1.00 85.31 319 ALA A O 1
ATOM 2541 N N . VAL A 1 320 ? -19.062 -3.809 18.832 1.00 84.06 320 VAL A N 1
ATOM 2542 C CA . VAL A 1 320 ? -19.529 -2.476 19.229 1.00 84.06 320 VAL A CA 1
ATOM 2543 C C . VAL A 1 320 ? -20.893 -2.631 19.896 1.00 84.06 320 VAL A C 1
ATOM 2545 O O . VAL A 1 320 ? -21.919 -2.754 19.235 1.00 84.06 320 VAL A O 1
ATOM 2548 N N . THR A 1 321 ? -20.898 -2.661 21.229 1.00 79.56 321 THR A N 1
ATOM 2549 C CA . THR A 1 321 ? -22.108 -2.945 22.022 1.00 79.56 321 THR A CA 1
ATOM 2550 C C . THR A 1 321 ? -22.933 -1.710 22.386 1.00 79.56 321 THR A C 1
ATOM 2552 O O . THR A 1 321 ? -24.029 -1.847 22.923 1.00 79.56 321 THR A O 1
ATOM 2555 N N . GLY A 1 322 ? -22.410 -0.507 22.127 1.00 67.19 322 GLY A N 1
ATOM 2556 C CA . GLY A 1 322 ? -23.065 0.765 22.437 1.00 67.19 322 GLY A CA 1
ATOM 2557 C C . GLY A 1 322 ? -23.022 1.168 23.917 1.00 67.19 322 GLY A C 1
ATOM 2558 O O . GLY A 1 322 ? -23.587 2.200 24.274 1.00 67.19 322 GLY A O 1
ATOM 2559 N N . LYS A 1 323 ? -22.331 0.411 24.777 1.00 59.66 323 LYS A N 1
ATOM 2560 C CA . LYS A 1 323 ? -22.213 0.670 26.220 1.00 59.66 323 LYS A CA 1
ATOM 2561 C C . LYS A 1 323 ? -21.277 1.843 26.535 1.00 59.66 323 LYS A C 1
ATOM 2563 O O . LYS A 1 323 ? -21.475 2.505 27.548 1.00 59.66 323 LYS A O 1
ATOM 2568 N N . ALA A 1 324 ? -20.322 2.155 25.658 1.00 50.47 324 ALA A N 1
ATOM 2569 C CA . ALA A 1 324 ? -19.446 3.329 25.786 1.00 50.47 324 ALA A CA 1
ATOM 2570 C C . ALA A 1 324 ? -19.993 4.616 25.145 1.00 50.47 324 ALA A C 1
ATOM 2572 O O . ALA A 1 324 ? -19.309 5.637 25.163 1.00 50.47 324 ALA A O 1
ATOM 2573 N N . SER A 1 325 ? -21.222 4.616 24.617 1.00 44.75 325 SER A N 1
ATOM 2574 C CA . SER A 1 325 ? -21.826 5.798 23.969 1.00 44.75 325 SER A CA 1
ATOM 2575 C C . SER A 1 325 ? -22.200 6.931 24.944 1.00 44.75 325 SER A C 1
ATOM 2577 O O . SER A 1 325 ? -22.809 7.909 24.532 1.00 44.75 325 SER A O 1
ATOM 2579 N N . LEU A 1 326 ? -21.863 6.811 26.235 1.00 39.31 326 LEU A N 1
ATOM 2580 C CA . LEU A 1 326 ? -22.227 7.762 27.295 1.00 39.31 326 LEU A CA 1
ATOM 2581 C C . LEU A 1 326 ? -21.094 8.706 27.732 1.00 39.31 326 LEU A C 1
ATOM 2583 O O . LEU A 1 326 ? -21.300 9.496 28.648 1.00 39.31 326 LEU A O 1
ATOM 2587 N N . VAL A 1 327 ? -19.911 8.659 27.109 1.00 38.03 327 VAL A N 1
ATOM 2588 C CA . VAL A 1 327 ? -18.785 9.534 27.500 1.00 38.03 327 VAL A CA 1
ATOM 2589 C C . VAL A 1 327 ? -18.128 10.182 26.283 1.00 38.03 327 VAL A C 1
ATOM 2591 O O . VAL A 1 327 ? -16.936 10.013 26.046 1.00 38.03 327 VAL A O 1
ATOM 2594 N N . VAL A 1 328 ? -18.909 10.911 25.488 1.00 39.34 328 VAL A N 1
ATOM 2595 C CA . VAL A 1 328 ? -18.380 11.959 24.604 1.00 39.34 328 VAL A CA 1
ATOM 2596 C C . VAL A 1 328 ? -19.400 13.102 24.587 1.00 39.34 328 VAL A C 1
ATOM 2598 O O . VAL A 1 328 ? -20.349 13.077 23.809 1.00 39.34 328 VAL A O 1
ATOM 2601 N N . PHE A 1 329 ? -19.222 14.056 25.501 1.00 37.88 329 PHE A N 1
ATOM 2602 C CA . PHE A 1 329 ? -19.699 15.434 25.372 1.00 37.88 329 PHE A CA 1
ATOM 2603 C C . PHE A 1 329 ? -18.476 16.343 25.348 1.00 37.88 329 PHE A C 1
ATOM 2605 O O . PHE A 1 329 ? -17.527 16.039 26.115 1.00 37.88 329 PHE A O 1
#